Protein AF-A0A933NGA0-F1 (afdb_monomer)

Mean predicted aligned error: 19.51 Å

Sequence (184 aa):
MPAGPPVNYVGGPGQAPPPSGPPPPEPVGQTGPSLPPAFLPPAGLPTPPAGALPGQSAPRSPAQQASPGGAAPAPAAPAAGGGTVSFRVLDELMVGPEVVARERGRTLFSSTTLGGRPVACSTCHQAAAMIIIARDYPRYNPFLGTIATLEQAQNACLVRFMRGNPMPSASRNSVALSIYLLGQ

pLDDT: mean 75.16, std 20.13, range [35.88, 97.94]

Radius of gyration: 32.37 Å; Cα contacts (8 Å, |Δi|>4): 129; chains: 1; bounding box: 96×43×77 Å

Solvent-accessible surface area (backbone atoms only — not comparable to full-atom values): 12339 Å² total; per-residue (Å²): 138,82,86,77,82,87,82,82,83,80,82,75,91,81,80,76,79,77,81,81,72,82,80,80,81,77,85,77,77,86,76,71,82,81,77,76,80,82,83,77,76,80,89,78,77,81,79,76,80,90,82,79,82,94,80,79,85,78,84,86,79,94,83,87,84,84,87,88,91,78,90,71,81,76,83,74,76,86,70,96,64,86,80,78,73,51,69,68,57,55,48,42,69,74,64,33,65,66,54,55,31,27,52,50,10,52,52,52,39,63,30,41,76,66,24,74,37,94,48,26,55,54,73,83,41,58,66,74,60,47,28,61,57,49,67,62,49,67,36,76,34,84,92,73,73,41,76,32,48,63,65,54,50,51,30,52,45,29,38,72,76,28,54,19,69,61,66,58,84,84,30,74,67,46,45,13,38,49,44,41,33,58,71,120

Foldseek 3Di:
DDDDDDDDDDDDPDDDDDDDDDDDDDPDDPPDDDDDPDDDDDPDDDDDDPDDDPDDDDDDDDDDDDDDDDDDDDPDDDDPDDDPDPPVNVCCVVVDVLNVLLVLLVCQQQQLPQAPGSDHVVNPDDLVVLLVVLVPPQDDDPLVRGRDHPLRVVQSCRCPPRVGHRDPPPPSNSSSNSSNSHPD

Structure (mmCIF, N/CA/C/O backbone):
data_AF-A0A933NGA0-F1
#
_entry.id   AF-A0A933NGA0-F1
#
loop_
_atom_site.group_PDB
_atom_site.id
_atom_site.type_symbol
_atom_site.label_atom_id
_atom_site.label_alt_id
_atom_site.label_comp_id
_atom_site.label_asym_id
_atom_site.label_entity_id
_atom_site.label_seq_id
_atom_site.pdbx_PDB_ins_code
_atom_site.Cartn_x
_atom_site.Cartn_y
_atom_site.Cartn_z
_atom_site.occupancy
_atom_site.B_iso_or_equiv
_atom_site.auth_seq_id
_atom_site.auth_comp_id
_atom_site.auth_asym_id
_atom_site.auth_atom_id
_atom_site.pdbx_PDB_model_num
ATOM 1 N N . MET A 1 1 ? 51.905 -18.062 24.369 1.00 53.62 1 MET A N 1
ATOM 2 C CA . MET A 1 1 ? 51.672 -16.604 24.390 1.00 53.62 1 MET A CA 1
ATOM 3 C C . MET A 1 1 ? 53.013 -15.910 24.564 1.00 53.62 1 MET A C 1
ATOM 5 O O . MET A 1 1 ? 53.702 -16.279 25.507 1.00 53.62 1 MET A O 1
ATOM 9 N N . PRO A 1 2 ? 53.398 -14.944 23.718 1.00 55.59 2 PRO A N 1
ATOM 10 C CA . PRO A 1 2 ? 54.371 -13.939 24.118 1.00 55.59 2 PRO A CA 1
ATOM 11 C C . PRO A 1 2 ? 53.677 -12.586 24.312 1.00 55.59 2 PRO A C 1
ATOM 13 O O . PRO A 1 2 ? 53.056 -12.048 23.397 1.00 55.59 2 PRO A O 1
ATOM 16 N N . ALA A 1 3 ? 53.758 -12.079 25.541 1.00 56.06 3 ALA A N 1
ATOM 17 C CA . ALA A 1 3 ? 53.360 -10.729 25.907 1.00 56.06 3 ALA A CA 1
ATOM 18 C C . ALA A 1 3 ? 54.305 -9.724 25.231 1.00 56.06 3 ALA A C 1
ATOM 20 O O . ALA A 1 3 ? 55.525 -9.834 25.361 1.00 56.06 3 ALA A O 1
ATOM 21 N N . GLY A 1 4 ? 53.743 -8.775 24.481 1.00 65.50 4 GLY A N 1
ATOM 22 C CA . GLY A 1 4 ? 54.498 -7.654 23.923 1.00 65.50 4 GLY A CA 1
ATOM 23 C C . GLY A 1 4 ? 54.984 -6.697 25.022 1.00 65.50 4 GLY A C 1
ATOM 24 O O . GLY A 1 4 ? 54.394 -6.661 26.105 1.00 65.50 4 GLY A O 1
ATOM 25 N N . PRO A 1 5 ? 56.060 -5.931 24.772 1.00 67.75 5 PRO A N 1
ATOM 26 C CA . PRO A 1 5 ? 56.625 -5.022 25.764 1.00 67.75 5 PRO A CA 1
ATOM 27 C C . PRO A 1 5 ? 55.687 -3.835 26.050 1.00 67.75 5 PRO A C 1
ATOM 29 O O . PRO A 1 5 ? 54.946 -3.408 25.160 1.00 67.75 5 PRO A O 1
ATOM 32 N N . PRO A 1 6 ? 55.723 -3.266 27.270 1.00 66.56 6 PRO A N 1
ATOM 33 C CA . PRO A 1 6 ? 54.898 -2.117 27.613 1.00 66.56 6 PRO A CA 1
ATOM 34 C C . PRO A 1 6 ? 55.387 -0.857 26.888 1.00 66.56 6 PRO A C 1
ATOM 36 O O . PRO A 1 6 ? 56.549 -0.463 26.990 1.00 66.56 6 PRO A O 1
ATOM 39 N N . VAL A 1 7 ? 54.472 -0.201 26.179 1.00 66.69 7 VAL A N 1
ATOM 40 C CA . VAL A 1 7 ? 54.654 1.156 25.655 1.00 66.69 7 VAL A CA 1
ATOM 41 C C . VAL A 1 7 ? 54.509 2.158 26.801 1.00 66.69 7 VAL A C 1
ATOM 43 O O . VAL A 1 7 ? 53.418 2.363 27.326 1.00 66.69 7 VAL A O 1
ATOM 46 N N . ASN A 1 8 ? 55.619 2.786 27.190 1.00 56.81 8 ASN A N 1
ATOM 47 C CA . ASN A 1 8 ? 55.623 3.935 28.094 1.00 56.81 8 ASN A CA 1
ATOM 48 C C . ASN A 1 8 ? 55.286 5.204 27.304 1.00 56.81 8 ASN A C 1
ATOM 50 O O . ASN A 1 8 ? 56.070 5.647 26.465 1.00 56.81 8 ASN A O 1
ATOM 54 N N . TYR A 1 9 ? 54.122 5.791 27.580 1.00 54.38 9 TYR A N 1
ATOM 55 C CA . TYR A 1 9 ? 53.718 7.077 27.019 1.00 54.38 9 TYR A CA 1
ATOM 56 C C . TYR A 1 9 ? 54.304 8.204 27.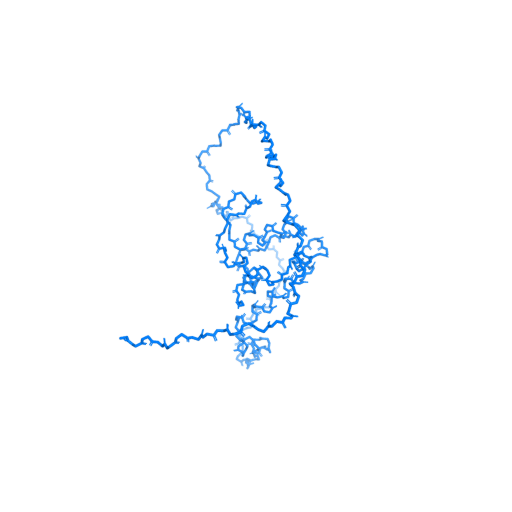878 1.00 54.38 9 TYR A C 1
ATOM 58 O O . TYR A 1 9 ? 53.876 8.429 29.009 1.00 54.38 9 TYR A O 1
ATOM 66 N N . VAL A 1 10 ? 55.310 8.901 27.353 1.00 61.00 10 VAL A N 1
ATOM 67 C CA . VAL A 1 10 ? 55.874 10.105 27.976 1.00 61.00 10 VAL A CA 1
ATOM 68 C C . VAL A 1 10 ? 54.956 11.278 27.629 1.00 61.00 10 VAL A C 1
ATOM 70 O O . VAL A 1 10 ? 54.936 11.750 26.494 1.00 61.00 10 VAL A O 1
ATOM 73 N N . GLY A 1 11 ? 54.152 11.720 28.597 1.00 53.69 11 GLY A N 1
ATOM 74 C CA . GLY A 1 11 ? 53.313 12.912 28.472 1.00 53.69 11 GLY A CA 1
ATOM 75 C C . GLY A 1 11 ? 54.165 14.181 28.420 1.00 53.69 11 GLY A C 1
ATOM 76 O O . GLY A 1 11 ? 54.889 14.485 29.365 1.00 53.69 11 GLY A O 1
ATOM 77 N N . GLY A 1 12 ? 54.085 14.918 27.311 1.00 54.69 12 GLY A N 1
ATOM 78 C CA . GLY A 1 12 ? 54.683 16.247 27.185 1.00 54.69 12 GLY A CA 1
ATOM 79 C C . GLY A 1 12 ? 53.886 17.307 27.965 1.00 54.69 12 GLY A C 1
ATOM 80 O O . GLY A 1 12 ? 52.658 17.215 28.034 1.00 54.69 12 GLY A O 1
ATOM 81 N N . PRO A 1 13 ? 54.543 18.325 28.547 1.00 58.75 13 PRO A N 1
ATOM 82 C CA . PRO A 1 13 ? 53.857 19.398 29.255 1.00 58.75 13 PRO A CA 1
ATOM 83 C C . PRO A 1 13 ? 53.255 20.391 28.251 1.00 58.75 13 PRO A C 1
ATOM 85 O O . PRO A 1 13 ? 53.971 20.918 27.403 1.00 58.75 13 PRO A O 1
ATOM 88 N N . GLY A 1 14 ? 51.951 20.673 28.351 1.00 61.06 14 GLY A N 1
ATOM 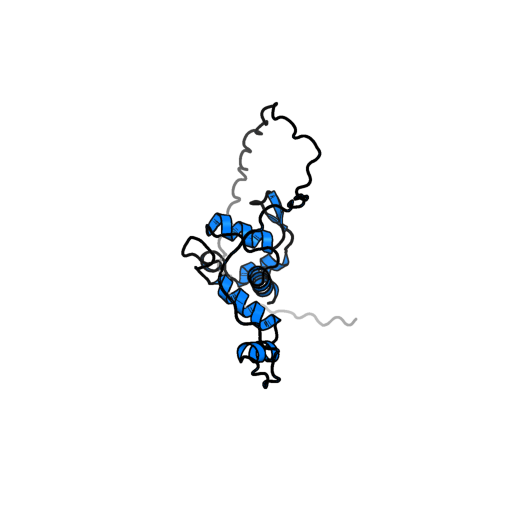89 C CA . GLY A 1 14 ? 51.372 21.860 27.702 1.00 61.06 14 GLY A CA 1
ATOM 90 C C . GLY A 1 14 ? 50.007 21.734 27.026 1.00 61.06 14 GLY A C 1
ATOM 91 O O . GLY A 1 14 ? 49.571 22.710 26.424 1.00 61.06 14 GLY A O 1
ATOM 92 N N . GLN A 1 15 ? 49.299 20.604 27.107 1.00 59.88 15 GLN A N 1
ATOM 93 C CA . GLN A 1 15 ? 47.906 20.570 26.642 1.00 59.88 15 GLN A CA 1
ATOM 94 C C . GLN A 1 15 ? 46.967 21.052 27.748 1.00 59.88 15 GLN A C 1
ATOM 96 O O . GLN A 1 15 ? 46.825 20.411 28.788 1.00 59.88 15 GLN A O 1
ATOM 101 N N . ALA A 1 16 ? 46.347 22.2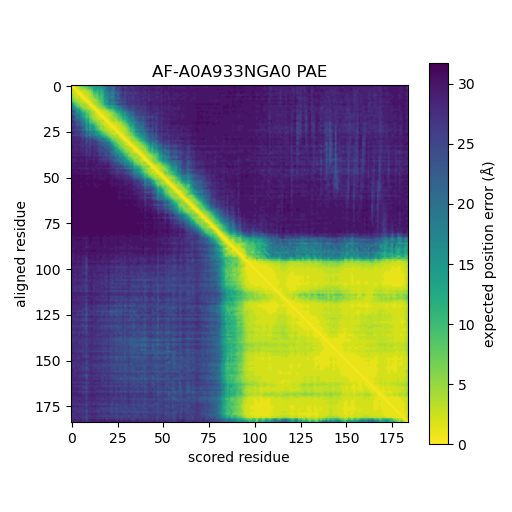10 27.515 1.00 70.62 16 ALA A N 1
ATOM 102 C CA . ALA A 1 16 ? 45.234 22.693 28.316 1.00 70.62 16 ALA A CA 1
ATOM 103 C C . ALA A 1 16 ? 44.089 21.661 28.283 1.00 70.62 16 ALA A C 1
ATOM 105 O O . ALA A 1 16 ? 43.841 21.068 27.227 1.00 70.62 16 ALA A O 1
ATOM 106 N N . PRO A 1 17 ? 43.397 21.426 29.411 1.00 71.94 17 PRO A N 1
ATOM 107 C CA . PRO A 1 17 ? 42.279 20.497 29.440 1.00 71.94 17 PRO A CA 1
ATOM 108 C C . PRO A 1 17 ? 41.172 20.968 28.482 1.00 71.94 17 PRO A C 1
ATOM 110 O O . PRO A 1 17 ? 40.943 22.177 28.360 1.00 71.94 17 PRO A O 1
ATOM 113 N N . PRO A 1 18 ? 40.478 20.042 27.796 1.00 72.19 18 PRO A N 1
ATOM 114 C CA . PRO A 1 18 ? 39.337 20.402 26.968 1.00 72.19 18 PRO A CA 1
ATOM 115 C C . PRO A 1 18 ? 38.245 21.061 27.829 1.00 72.19 18 PRO A C 1
ATOM 117 O O . PRO A 1 18 ? 38.111 20.722 29.010 1.00 72.19 18 PRO A O 1
ATOM 120 N N . PRO A 1 19 ? 37.455 21.993 27.266 1.00 74.12 19 PRO A N 1
ATOM 121 C CA . PRO A 1 19 ? 36.366 22.625 27.996 1.00 74.12 19 PRO A CA 1
ATOM 122 C C . PRO A 1 19 ? 35.357 21.571 28.457 1.00 74.12 19 PRO A C 1
ATOM 124 O O . PRO A 1 19 ? 34.961 20.692 27.688 1.00 74.12 19 PRO A O 1
ATOM 127 N N . SER A 1 20 ? 34.945 21.674 29.720 1.00 76.19 20 SER A N 1
ATOM 128 C CA . SER A 1 20 ? 33.890 20.854 30.308 1.00 76.19 20 SER A CA 1
ATOM 129 C C . SER A 1 20 ? 32.638 20.927 29.435 1.00 76.19 20 SER A C 1
ATOM 131 O O . SER A 1 20 ? 32.134 22.016 29.156 1.00 76.19 20 SER A O 1
ATOM 133 N N . GLY A 1 21 ? 32.157 19.768 28.983 1.00 75.44 21 GLY A N 1
ATOM 134 C CA . GLY A 1 21 ? 30.904 19.668 28.239 1.00 75.44 21 GLY A CA 1
ATOM 135 C C . GLY A 1 21 ? 29.708 20.200 29.045 1.00 75.44 21 GLY A C 1
ATOM 136 O O . GLY A 1 21 ? 29.813 20.384 30.262 1.00 75.44 21 GLY A O 1
ATOM 137 N N . PRO A 1 22 ? 28.568 20.462 28.381 1.00 77.50 22 PRO A N 1
ATOM 138 C CA . PRO A 1 22 ? 27.364 20.935 29.054 1.00 77.50 22 PRO A CA 1
ATOM 139 C C . PRO A 1 22 ? 26.916 19.946 30.145 1.00 77.50 22 PRO A C 1
ATOM 141 O O . PRO A 1 22 ? 27.108 18.735 29.986 1.00 77.50 22 PRO A O 1
ATOM 144 N N . PRO A 1 23 ? 26.322 20.436 31.250 1.00 79.19 23 PRO A N 1
ATOM 145 C CA . PRO A 1 23 ? 25.815 19.572 32.307 1.00 79.19 23 PRO A CA 1
ATOM 146 C C . PRO A 1 23 ? 24.742 18.616 31.758 1.00 79.19 23 PRO A C 1
ATOM 148 O O . PRO A 1 23 ? 24.033 18.965 30.808 1.00 79.19 23 PRO A O 1
ATOM 151 N N . PRO A 1 24 ? 24.608 17.409 32.335 1.00 76.31 24 PRO A N 1
ATOM 152 C CA . PRO A 1 24 ? 23.558 16.480 31.944 1.00 76.31 24 PRO A CA 1
ATOM 153 C C . PRO A 1 24 ? 22.171 17.104 32.178 1.00 76.31 24 PRO A C 1
ATOM 155 O O . PRO A 1 24 ? 22.003 17.875 33.127 1.00 76.31 24 PRO A O 1
ATOM 158 N N . PRO A 1 25 ? 21.172 16.778 31.339 1.00 74.25 25 PRO A N 1
ATOM 159 C CA . PRO A 1 25 ? 19.806 17.236 31.554 1.00 74.25 25 PRO A CA 1
ATOM 160 C C . PRO A 1 25 ? 19.266 16.704 32.888 1.00 74.25 25 PRO A C 1
ATOM 162 O O . PRO A 1 25 ? 19.480 15.540 33.237 1.00 74.25 25 PRO A O 1
ATOM 165 N N . GLU A 1 26 ? 18.567 17.568 33.626 1.00 70.81 26 GLU A N 1
ATOM 166 C CA . GLU A 1 26 ? 17.892 17.214 34.875 1.00 70.81 26 GLU A CA 1
ATOM 167 C C . GLU A 1 26 ? 16.901 16.052 34.663 1.00 70.81 26 GLU A C 1
ATOM 169 O O . GLU A 1 26 ? 16.280 15.950 33.597 1.00 70.81 26 GLU A O 1
ATOM 174 N N . PRO A 1 27 ? 16.717 15.164 35.659 1.00 67.75 27 PRO A N 1
ATOM 175 C CA . PRO A 1 27 ? 15.727 14.103 35.571 1.00 67.75 27 PRO A CA 1
ATOM 176 C C . PRO A 1 27 ? 14.326 14.716 35.489 1.00 67.75 27 PRO A C 1
ATOM 178 O O . PRO A 1 27 ? 13.803 15.261 36.460 1.00 67.75 27 PRO A O 1
ATOM 181 N N . VAL A 1 28 ? 13.711 14.605 34.311 1.00 67.69 28 VAL A N 1
ATOM 182 C CA . VAL A 1 28 ? 12.302 14.934 34.092 1.00 67.69 28 VAL A CA 1
ATOM 183 C C . VAL A 1 28 ? 11.470 14.094 35.058 1.00 67.69 28 VAL A C 1
ATOM 185 O O . VAL A 1 28 ? 11.470 12.863 34.991 1.00 67.69 28 VAL A O 1
ATOM 188 N N . GLY A 1 29 ? 10.793 14.771 35.986 1.00 58.47 29 GLY A N 1
ATOM 189 C CA . GLY A 1 29 ? 9.901 14.151 36.954 1.00 58.47 29 GLY A CA 1
ATOM 190 C C . GLY A 1 29 ? 8.892 13.245 36.255 1.00 58.47 29 GLY A C 1
ATOM 191 O O . GLY A 1 29 ? 8.158 13.675 35.368 1.00 58.47 29 GLY A O 1
ATOM 192 N N . GLN A 1 30 ? 8.866 11.976 36.661 1.00 54.81 30 GLN A N 1
ATOM 193 C CA . GLN A 1 30 ? 7.869 11.004 36.233 1.00 54.81 30 GLN A CA 1
ATOM 194 C C . GLN A 1 30 ? 6.516 11.347 36.867 1.00 54.81 30 GLN A C 1
ATOM 196 O O . GLN A 1 30 ? 6.105 10.753 37.860 1.00 54.81 30 GLN A O 1
ATOM 201 N N . THR A 1 31 ? 5.797 12.305 36.293 1.00 59.78 31 THR A N 1
ATOM 202 C CA . THR A 1 31 ? 4.346 12.396 36.449 1.00 59.78 31 THR A CA 1
ATOM 203 C C . THR A 1 31 ? 3.723 11.545 35.348 1.00 59.78 31 THR A C 1
ATOM 205 O O . THR A 1 31 ? 3.473 11.991 34.231 1.00 59.78 31 THR A O 1
ATOM 208 N N . GLY A 1 32 ? 3.543 10.255 35.644 1.00 54.28 32 GLY A N 1
ATOM 209 C CA . GLY A 1 32 ? 2.820 9.349 34.757 1.00 54.28 32 GLY A CA 1
ATOM 210 C C . GLY A 1 32 ? 1.404 9.877 34.474 1.00 54.28 32 GLY A C 1
ATOM 211 O O . GLY A 1 32 ? 0.798 10.504 35.349 1.00 54.28 32 GLY A O 1
ATOM 212 N N . PRO A 1 33 ? 0.852 9.651 33.270 1.00 60.81 33 PRO A N 1
ATOM 213 C CA . PRO A 1 33 ? -0.516 10.043 32.974 1.00 60.81 33 PRO A CA 1
ATOM 214 C C . PRO A 1 33 ? -1.478 9.283 33.895 1.00 60.81 33 PRO A C 1
ATOM 216 O O . PRO A 1 33 ? -1.463 8.052 33.945 1.00 60.81 33 PRO A O 1
ATOM 219 N N . SER A 1 34 ? -2.326 10.025 34.614 1.00 63.66 34 SER A N 1
ATOM 220 C CA . SER A 1 34 ? -3.507 9.461 35.270 1.00 63.66 34 SER A CA 1
ATOM 221 C C . SER A 1 34 ? -4.329 8.712 34.228 1.00 63.66 34 SER A C 1
ATOM 223 O O . SER A 1 34 ? -4.814 9.307 33.263 1.00 63.66 34 SER A O 1
ATOM 225 N N . LEU A 1 35 ? -4.464 7.401 34.414 1.00 63.97 35 LEU A N 1
ATOM 226 C CA . LEU A 1 35 ? -5.383 6.587 33.633 1.00 63.97 35 LEU A CA 1
ATOM 227 C C . LEU A 1 35 ? -6.808 7.122 33.852 1.00 63.97 35 LEU A C 1
ATOM 229 O O . LEU A 1 35 ? -7.195 7.346 35.003 1.00 63.97 35 LEU A O 1
ATOM 233 N N . PRO A 1 36 ? -7.604 7.333 32.791 1.00 66.62 36 PRO A N 1
ATOM 234 C CA . PRO A 1 36 ? -9.019 7.621 32.962 1.00 66.62 36 PRO A CA 1
ATOM 235 C C . PRO A 1 36 ? -9.723 6.417 33.615 1.00 66.62 36 PRO A C 1
ATOM 237 O O . PRO A 1 36 ? -9.284 5.276 33.435 1.00 66.62 36 PRO A O 1
ATOM 240 N N . PRO A 1 37 ? -10.819 6.642 34.362 1.00 66.00 37 PRO A N 1
ATOM 241 C CA . PRO A 1 37 ? -11.598 5.561 34.949 1.00 66.00 37 PRO A CA 1
ATOM 242 C C . PRO A 1 37 ? -12.073 4.592 33.862 1.00 66.00 37 PRO A C 1
ATOM 244 O O . PRO A 1 37 ? -12.504 5.003 32.783 1.00 66.00 37 PRO A O 1
ATOM 247 N N . ALA A 1 38 ? -11.977 3.296 34.163 1.00 60.75 38 ALA A N 1
ATOM 248 C CA . ALA A 1 38 ? -12.441 2.221 33.303 1.00 60.75 38 ALA A CA 1
ATOM 249 C C . ALA A 1 38 ? -13.902 2.461 32.894 1.00 60.75 38 ALA A C 1
ATOM 251 O O . ALA A 1 38 ? -14.798 2.533 33.736 1.00 60.75 38 ALA A O 1
ATOM 252 N N . PHE A 1 39 ? -14.132 2.589 31.589 1.00 64.19 39 PHE A N 1
ATOM 253 C CA . PHE A 1 39 ? -15.467 2.663 31.018 1.00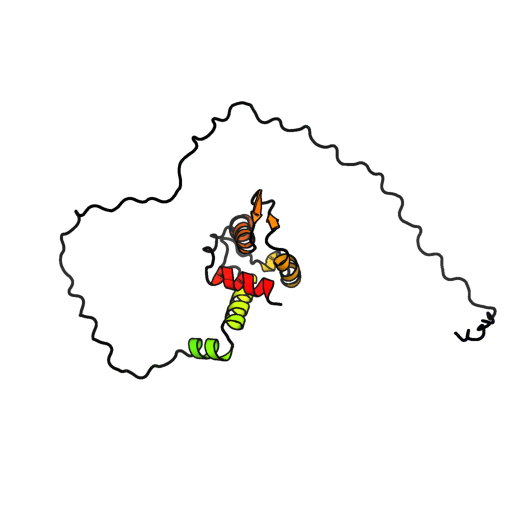 64.19 39 PHE A CA 1
ATOM 254 C C . PHE A 1 39 ? -16.101 1.273 31.138 1.00 64.19 39 PHE A C 1
ATOM 256 O O . PHE A 1 39 ? -15.819 0.374 30.347 1.00 64.19 39 PHE A O 1
ATOM 263 N N . LEU A 1 40 ? -16.909 1.072 32.179 1.00 62.06 40 LEU A N 1
ATOM 264 C CA . LEU A 1 40 ? -17.764 -0.103 32.304 1.00 62.06 40 LEU A CA 1
ATOM 265 C C . LEU A 1 40 ? -18.796 -0.058 31.164 1.00 62.06 40 LEU A C 1
ATOM 267 O O . LEU A 1 40 ? -19.520 0.935 31.054 1.00 62.06 40 LEU A O 1
ATOM 271 N N . PRO A 1 41 ? -18.880 -1.081 30.295 1.00 60.53 41 PRO A N 1
ATOM 272 C CA . PRO A 1 41 ? -19.929 -1.123 29.288 1.00 60.53 41 PRO A CA 1
ATOM 273 C C . PRO A 1 41 ? -21.298 -1.272 29.977 1.00 60.53 41 PRO A C 1
ATOM 275 O O . PRO A 1 41 ? -21.404 -1.999 30.970 1.00 60.53 41 PRO A O 1
ATOM 278 N N . PRO A 1 42 ? -22.360 -0.621 29.471 1.00 55.59 42 PRO A N 1
ATOM 279 C CA . PRO A 1 42 ? -23.706 -0.855 29.971 1.00 55.59 42 PRO A CA 1
ATOM 280 C C . PRO A 1 42 ? -24.086 -2.323 29.746 1.00 55.59 42 PRO A C 1
ATOM 282 O O . PRO A 1 42 ? -23.995 -2.847 28.634 1.00 55.59 42 PRO A O 1
ATOM 285 N N . ALA A 1 43 ? -24.516 -2.989 30.815 1.00 55.50 43 ALA A N 1
ATOM 286 C CA . ALA A 1 43 ? -25.149 -4.295 30.734 1.00 55.50 43 ALA A CA 1
ATOM 287 C C . ALA A 1 43 ? -26.426 -4.173 29.887 1.00 55.50 43 ALA A C 1
ATOM 289 O O . ALA A 1 43 ? -27.310 -3.389 30.228 1.00 55.50 43 ALA A O 1
ATOM 290 N N . GLY A 1 44 ? -26.528 -4.935 28.792 1.00 60.12 44 GLY A N 1
ATOM 291 C CA . GLY A 1 44 ? -27.801 -5.080 28.076 1.00 60.12 44 GLY A CA 1
ATOM 292 C C . GLY A 1 44 ? -27.780 -5.085 26.549 1.00 60.12 44 GLY A C 1
ATOM 293 O O . GLY A 1 44 ? -28.839 -4.881 25.961 1.00 60.12 44 GLY A O 1
ATOM 294 N N . LEU A 1 45 ? -26.651 -5.326 25.874 1.00 58.25 45 LEU A N 1
ATOM 295 C CA . LEU A 1 45 ? -26.711 -5.596 24.432 1.00 58.25 45 LEU A CA 1
ATOM 296 C C . LEU A 1 45 ? -27.087 -7.068 24.175 1.00 58.25 45 LEU A C 1
ATOM 298 O O . LEU A 1 45 ? -26.445 -7.957 24.740 1.00 58.25 45 LEU A O 1
ATOM 302 N N . PRO A 1 46 ? -28.108 -7.343 23.340 1.00 59.84 46 PRO A N 1
ATOM 303 C CA . PRO A 1 46 ? -28.489 -8.702 22.984 1.00 59.84 46 PRO A CA 1
ATOM 304 C C . PRO A 1 46 ? -27.361 -9.381 22.202 1.00 59.84 46 PRO A C 1
ATOM 306 O O . PRO A 1 46 ? -26.818 -8.829 21.243 1.00 59.84 46 PRO A O 1
ATOM 309 N N . THR A 1 47 ? -27.017 -10.597 22.614 1.00 58.56 47 THR A N 1
ATOM 310 C CA . THR A 1 47 ? -26.142 -11.501 21.870 1.00 58.56 47 THR A CA 1
ATOM 311 C C . THR A 1 47 ? -26.757 -11.802 20.499 1.00 58.56 47 THR A C 1
ATOM 313 O O . THR A 1 47 ? -27.923 -12.198 20.434 1.00 58.56 47 THR A O 1
ATOM 316 N N . PRO A 1 48 ? -26.016 -11.645 19.386 1.00 56.88 48 PRO A N 1
ATOM 317 C CA . PRO A 1 48 ? -26.498 -12.121 18.099 1.00 56.88 48 PRO A CA 1
ATOM 318 C C . PRO A 1 48 ? -26.591 -13.657 18.124 1.00 56.88 48 PRO A C 1
ATOM 320 O O . PRO A 1 48 ? -25.735 -14.310 18.732 1.00 56.88 48 PRO A O 1
ATOM 323 N N . PRO A 1 49 ? -27.602 -14.259 17.474 1.00 57.81 49 PRO A N 1
ATOM 324 C CA . PRO A 1 49 ? -27.685 -15.706 17.367 1.00 57.81 49 PRO A CA 1
ATOM 325 C C . PRO A 1 49 ? -26.475 -16.241 16.596 1.00 57.81 49 PRO A C 1
ATOM 327 O O . PRO A 1 49 ? -26.115 -15.747 15.524 1.00 57.81 49 PRO A O 1
ATOM 330 N N . ALA A 1 50 ? -25.846 -17.270 17.157 1.00 51.97 50 ALA A N 1
ATOM 331 C CA . ALA A 1 50 ? -24.818 -18.038 16.481 1.00 51.97 50 ALA A CA 1
ATOM 332 C C . ALA A 1 50 ? -25.433 -18.736 15.258 1.00 51.97 50 ALA A C 1
ATOM 334 O O . ALA A 1 50 ? -26.307 -19.587 15.404 1.00 51.97 50 ALA A O 1
ATOM 335 N N . GLY A 1 51 ? -24.964 -18.382 14.059 1.00 54.53 51 GLY A N 1
ATOM 336 C CA . GLY A 1 51 ? -25.257 -19.128 12.834 1.00 54.53 51 GLY A CA 1
ATOM 337 C C . GLY A 1 51 ? -25.814 -18.286 11.692 1.00 54.53 51 GLY A C 1
ATOM 338 O O . GLY A 1 51 ? -27.000 -18.350 11.396 1.00 54.53 51 GLY A O 1
ATOM 339 N N . ALA A 1 52 ? -24.947 -17.557 10.988 1.00 41.50 52 ALA A N 1
ATOM 340 C CA . ALA A 1 52 ? -25.206 -17.151 9.607 1.00 41.50 52 ALA A CA 1
ATOM 341 C C . ALA A 1 52 ? -23.875 -16.923 8.878 1.00 41.50 52 ALA A C 1
ATOM 343 O O . ALA A 1 52 ? -23.218 -15.897 9.036 1.00 41.50 52 ALA A O 1
ATOM 344 N N . LEU A 1 53 ? -23.463 -17.915 8.090 1.00 48.31 53 LEU A N 1
ATOM 345 C CA . LEU A 1 53 ? -22.382 -17.785 7.116 1.00 48.31 53 LEU A CA 1
ATOM 346 C C . LEU A 1 53 ? -22.871 -16.901 5.950 1.00 48.31 53 LEU A C 1
ATOM 348 O O . LEU A 1 53 ? -23.921 -17.208 5.378 1.00 48.31 53 LEU A O 1
ATOM 352 N N . PRO A 1 54 ? -22.148 -15.847 5.532 1.00 42.03 54 PRO A N 1
ATOM 353 C CA . PRO A 1 54 ? -22.467 -15.133 4.305 1.00 42.03 54 PRO A CA 1
ATOM 354 C C . PRO A 1 54 ? -21.911 -15.929 3.124 1.00 42.03 54 PRO A C 1
ATOM 356 O O . PRO A 1 54 ? -20.733 -15.828 2.790 1.00 42.03 54 PRO A O 1
ATOM 359 N N . GLY A 1 55 ? -22.744 -16.755 2.498 1.00 54.53 55 GLY A N 1
ATOM 360 C CA . GLY A 1 55 ? -22.270 -17.497 1.337 1.00 54.53 55 GLY A CA 1
ATOM 361 C C . GLY A 1 55 ? -23.226 -18.501 0.735 1.00 54.53 55 GLY A C 1
ATOM 362 O O . GLY A 1 55 ? -22.758 -19.577 0.418 1.00 54.53 55 GLY A O 1
ATOM 363 N N . GLN A 1 56 ? -24.516 -18.195 0.562 1.00 46.22 56 GLN A N 1
ATOM 364 C CA . GLN A 1 56 ? -25.395 -18.998 -0.304 1.00 46.22 56 GLN A CA 1
ATOM 365 C C . GLN A 1 56 ? -26.453 -18.107 -0.970 1.00 46.22 56 GLN A C 1
ATOM 367 O O . GLN A 1 56 ? -27.533 -17.883 -0.429 1.00 46.22 56 GLN A O 1
ATOM 372 N N . SER A 1 57 ? -26.139 -17.572 -2.153 1.00 49.94 57 SER A N 1
ATOM 373 C CA . SER A 1 57 ? -27.162 -17.044 -3.059 1.00 49.94 57 SER A CA 1
ATOM 374 C C . SER A 1 57 ? -27.782 -18.207 -3.832 1.00 49.94 57 SER A C 1
ATOM 376 O O . SER A 1 57 ? -27.092 -18.935 -4.541 1.00 49.94 57 SER A O 1
ATOM 378 N N . ALA A 1 58 ? -29.089 -18.369 -3.642 1.00 46.00 58 ALA A N 1
ATOM 379 C CA . ALA A 1 58 ? -29.959 -19.352 -4.274 1.00 46.00 58 ALA A CA 1
ATOM 380 C C . ALA A 1 58 ? -30.016 -19.228 -5.819 1.00 46.00 58 ALA A C 1
ATOM 382 O O . ALA A 1 58 ? -29.718 -18.161 -6.369 1.00 46.00 58 ALA A O 1
ATOM 383 N N . PRO A 1 59 ? -30.433 -20.298 -6.528 1.00 49.62 59 PRO A N 1
ATOM 384 C CA . PRO A 1 59 ? -30.553 -20.317 -7.985 1.00 49.62 59 PRO A CA 1
ATOM 385 C C . PRO A 1 59 ? -31.712 -19.441 -8.489 1.00 49.62 59 PRO A C 1
ATOM 387 O O . PRO A 1 59 ? -32.786 -19.390 -7.891 1.00 49.62 59 PRO A O 1
ATOM 390 N N . ARG A 1 60 ? -31.505 -18.763 -9.626 1.00 45.47 60 ARG A N 1
ATOM 391 C CA . ARG A 1 60 ? -32.560 -18.025 -10.339 1.00 45.47 60 ARG A CA 1
ATOM 392 C C . ARG A 1 60 ? -33.444 -19.005 -11.119 1.00 45.47 60 ARG A C 1
ATOM 394 O O . ARG A 1 60 ? -32.928 -19.788 -11.912 1.00 45.47 60 ARG A O 1
ATOM 401 N N . SER A 1 61 ? -34.758 -18.925 -10.908 1.00 36.78 61 SER A N 1
ATOM 402 C CA . SER A 1 61 ? -35.774 -19.665 -11.673 1.00 36.78 61 SER A CA 1
ATOM 403 C C . SER A 1 61 ? -36.024 -19.072 -13.075 1.00 36.78 61 SER A C 1
ATOM 405 O O . SER A 1 61 ? -35.775 -17.881 -13.287 1.00 36.78 61 SER A O 1
ATOM 407 N N . PRO A 1 62 ? -36.536 -19.879 -14.030 1.00 46.25 62 PRO A N 1
ATOM 408 C CA . PRO A 1 62 ? -36.567 -19.574 -15.456 1.00 46.25 62 PRO A CA 1
ATOM 409 C C . PRO A 1 62 ? -37.913 -18.965 -15.868 1.00 46.25 62 PRO A C 1
ATOM 411 O O . PRO A 1 62 ? -38.865 -19.682 -16.153 1.00 46.25 62 PRO A O 1
ATOM 414 N N . ALA A 1 63 ? -38.018 -17.639 -15.907 1.00 43.78 63 ALA A N 1
ATOM 415 C CA . ALA A 1 63 ? -39.198 -16.976 -16.468 1.00 43.78 63 ALA A CA 1
ATOM 416 C C . ALA A 1 63 ? -38.873 -15.541 -16.894 1.00 43.78 63 ALA A C 1
ATOM 418 O O . ALA A 1 63 ? -39.380 -14.584 -16.323 1.00 43.78 63 ALA A O 1
ATOM 419 N N . GLN A 1 64 ? -37.991 -15.389 -17.880 1.00 48.25 64 GLN A N 1
ATOM 420 C CA . GLN A 1 64 ? -37.857 -14.148 -18.651 1.00 48.25 64 GLN A CA 1
ATOM 421 C C . GLN A 1 64 ? -37.203 -14.476 -19.999 1.00 48.25 64 GLN A C 1
ATOM 423 O O . GLN A 1 64 ? -36.029 -14.223 -20.249 1.00 48.25 64 GLN A O 1
ATOM 428 N N . GLN A 1 65 ? -37.994 -15.124 -20.854 1.00 46.19 65 GLN A N 1
ATOM 429 C CA . GLN A 1 65 ? -37.751 -15.271 -22.286 1.00 46.19 65 GLN A CA 1
ATOM 430 C C . GLN A 1 65 ? -38.926 -14.627 -23.027 1.00 46.19 65 GLN A C 1
ATOM 432 O O . GLN A 1 65 ? -40.041 -15.128 -22.922 1.00 46.19 65 GLN A O 1
ATOM 437 N N . ALA A 1 66 ? -38.669 -13.532 -23.749 1.00 35.88 66 ALA A N 1
ATOM 438 C CA . ALA A 1 66 ? -39.282 -13.202 -25.043 1.00 35.88 66 ALA A CA 1
ATOM 439 C C . ALA A 1 66 ? -38.629 -11.932 -25.637 1.00 35.88 66 ALA A C 1
ATOM 441 O O . ALA A 1 66 ? -38.573 -10.890 -24.990 1.00 35.88 66 ALA A O 1
ATOM 442 N N . SER A 1 67 ? -38.102 -12.082 -26.857 1.00 47.44 67 SER A N 1
ATOM 443 C CA . SER A 1 67 ? -37.358 -11.128 -27.712 1.00 47.44 67 SER A CA 1
ATOM 444 C C . SER A 1 67 ? -38.303 -10.131 -28.451 1.00 47.44 67 SER A C 1
ATOM 446 O O . SER A 1 67 ? -39.507 -10.242 -28.216 1.00 47.44 67 SER A O 1
ATOM 448 N N . PRO A 1 68 ? -37.863 -9.177 -29.329 1.00 49.88 68 PRO A N 1
ATOM 449 C CA . PRO A 1 68 ? -37.108 -9.448 -30.579 1.00 49.88 68 PRO A CA 1
ATOM 450 C C . PRO A 1 68 ? -36.064 -8.384 -31.029 1.00 49.88 68 PRO A C 1
ATOM 452 O O . PRO A 1 68 ? -36.092 -7.230 -30.621 1.00 49.88 68 PRO A O 1
ATOM 455 N N . GLY A 1 69 ? -35.208 -8.765 -31.990 1.00 40.50 69 GLY A N 1
ATOM 456 C CA . GLY A 1 69 ? -34.911 -7.880 -33.129 1.00 40.50 69 GLY A CA 1
ATOM 457 C C . GLY A 1 69 ? -33.569 -7.147 -33.153 1.00 40.50 69 GLY A C 1
ATOM 458 O O . GLY A 1 69 ? -33.523 -5.931 -33.024 1.00 40.50 69 GLY A O 1
ATOM 459 N N . GLY A 1 70 ? -32.488 -7.868 -33.445 1.00 36.06 70 GLY A N 1
ATOM 460 C CA . GLY A 1 70 ? -31.223 -7.275 -33.881 1.00 36.06 70 GLY A CA 1
ATOM 461 C C . GLY A 1 70 ? -30.235 -8.369 -34.253 1.00 36.06 70 GLY A C 1
ATOM 462 O O . GLY A 1 70 ? -29.585 -8.933 -33.379 1.00 36.06 70 GLY A O 1
ATOM 463 N N . ALA A 1 71 ? -30.170 -8.722 -35.536 1.00 43.06 71 ALA A N 1
ATOM 464 C CA . ALA A 1 71 ? -29.216 -9.695 -36.050 1.00 43.06 71 ALA A CA 1
ATOM 465 C C . ALA A 1 71 ? -27.781 -9.203 -35.792 1.00 43.06 71 ALA A C 1
ATOM 467 O O . ALA A 1 71 ? -27.301 -8.289 -36.460 1.00 43.06 71 ALA A O 1
ATOM 468 N N . ALA A 1 72 ? -27.104 -9.798 -34.811 1.00 43.38 72 ALA A N 1
ATOM 469 C CA . ALA A 1 72 ? -25.661 -9.677 -34.673 1.00 43.38 72 ALA A CA 1
ATOM 470 C C . ALA A 1 72 ? -24.999 -10.545 -35.760 1.00 43.38 72 ALA A C 1
ATOM 472 O O . ALA A 1 72 ? -25.394 -11.704 -35.919 1.00 43.38 72 ALA A O 1
ATOM 473 N N . PRO A 1 73 ? -24.012 -10.034 -36.517 1.00 44.03 73 PRO A N 1
ATOM 474 C CA . PRO A 1 73 ? -23.234 -10.883 -37.405 1.00 44.03 73 PRO A CA 1
ATOM 475 C C . PRO A 1 73 ? -22.470 -11.921 -36.573 1.00 44.03 73 PRO A C 1
ATOM 477 O O . PRO A 1 73 ? -21.929 -11.613 -35.509 1.00 44.03 73 PRO A O 1
ATOM 480 N N . ALA A 1 74 ? -22.453 -13.162 -37.060 1.00 46.72 74 ALA A N 1
ATOM 481 C CA . ALA A 1 74 ? -21.697 -14.257 -36.466 1.00 46.72 74 ALA A CA 1
ATOM 482 C C . ALA A 1 74 ? -20.218 -13.865 -36.275 1.00 46.72 74 ALA A C 1
ATOM 484 O O . ALA A 1 74 ? -19.655 -13.203 -37.155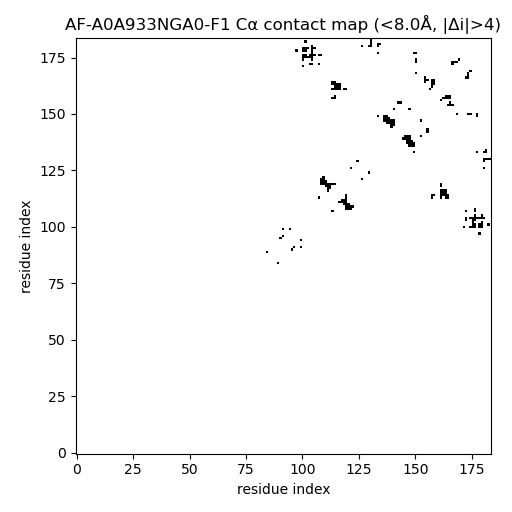 1.00 46.72 74 ALA A O 1
ATOM 485 N N . PRO A 1 75 ? -19.547 -14.283 -35.184 1.00 46.16 75 PRO A N 1
ATOM 486 C CA . PRO A 1 75 ? -18.102 -14.167 -35.120 1.00 46.16 75 PRO A CA 1
ATOM 487 C C . PRO A 1 75 ? -17.508 -15.072 -36.202 1.00 46.16 75 PRO A C 1
ATOM 489 O O . PRO A 1 75 ? -17.652 -16.295 -36.167 1.00 46.16 75 PRO A O 1
ATOM 492 N N . ALA A 1 76 ? -16.863 -14.448 -37.185 1.00 47.41 76 ALA A N 1
ATOM 493 C CA . ALA A 1 76 ? -15.999 -15.143 -38.117 1.00 47.41 76 ALA A CA 1
ATOM 494 C C . ALA A 1 76 ? -14.950 -15.933 -37.321 1.00 47.41 76 ALA A C 1
ATOM 496 O O . ALA A 1 76 ? -14.356 -15.416 -36.371 1.00 47.41 76 ALA A O 1
ATOM 497 N N . ALA A 1 77 ? -14.743 -17.191 -37.710 1.00 48.19 77 ALA A N 1
ATOM 498 C CA . ALA A 1 77 ? -13.634 -18.004 -37.233 1.00 48.19 77 ALA A CA 1
ATOM 499 C C . ALA A 1 77 ? -12.316 -17.208 -37.326 1.00 48.19 77 ALA A C 1
ATOM 501 O O . ALA A 1 77 ? -12.148 -16.441 -38.280 1.00 48.19 77 ALA A O 1
ATOM 502 N N . PRO A 1 78 ? -11.372 -17.367 -36.380 1.00 47.12 78 PRO A N 1
ATOM 503 C CA . PRO A 1 78 ? -10.101 -16.677 -36.480 1.00 47.12 78 PRO A CA 1
ATOM 504 C C . PRO A 1 78 ? -9.356 -17.205 -37.705 1.00 47.12 78 PRO A C 1
ATOM 506 O O . PRO A 1 78 ? -8.888 -18.344 -37.738 1.00 47.12 78 PRO A O 1
ATOM 509 N N . ALA A 1 79 ? -9.259 -16.358 -38.726 1.00 42.88 79 ALA A N 1
ATOM 510 C CA . ALA A 1 79 ? -8.264 -16.508 -39.765 1.00 42.88 79 ALA A CA 1
ATOM 511 C C . ALA A 1 79 ? -6.882 -16.461 -39.103 1.00 42.88 79 ALA A C 1
ATOM 513 O O . ALA A 1 79 ? -6.619 -15.606 -38.254 1.00 42.88 79 ALA A O 1
ATOM 514 N N . ALA A 1 80 ? -6.009 -17.387 -39.493 1.00 50.78 80 ALA A N 1
ATOM 515 C CA . ALA A 1 80 ? -4.594 -17.366 -39.164 1.00 50.78 80 ALA A CA 1
ATOM 516 C C . ALA A 1 80 ? -3.976 -16.050 -39.675 1.00 50.78 80 ALA A C 1
ATOM 518 O O . ALA A 1 80 ? -3.622 -15.925 -40.844 1.00 50.78 80 ALA A O 1
ATOM 519 N N . GLY A 1 81 ? -3.915 -15.044 -38.805 1.00 42.12 81 GLY A N 1
ATOM 520 C CA . GLY A 1 81 ? -3.303 -13.744 -39.050 1.00 42.12 81 GLY A CA 1
ATOM 521 C C . GLY A 1 81 ? -2.105 -13.580 -38.127 1.00 42.12 81 GLY A C 1
ATOM 522 O O . GLY A 1 81 ? -2.219 -13.814 -36.925 1.00 42.12 81 GLY A O 1
ATOM 523 N N . GLY A 1 82 ? -0.951 -13.227 -38.699 1.00 43.72 82 GLY A N 1
ATOM 524 C CA . GLY A 1 82 ? 0.316 -13.063 -37.988 1.00 43.72 82 GLY A CA 1
ATOM 525 C C . GLY A 1 82 ? 0.159 -12.237 -36.712 1.00 43.72 82 GLY A C 1
ATOM 526 O O . GLY A 1 82 ? -0.329 -11.108 -36.742 1.00 43.72 82 GLY A O 1
ATOM 527 N N . GLY A 1 83 ? 0.549 -12.832 -35.585 1.00 49.56 83 GLY A N 1
ATOM 528 C CA . GLY A 1 83 ? 0.403 -12.233 -34.267 1.00 49.56 83 GLY A CA 1
ATOM 529 C C . GLY A 1 83 ? 1.290 -11.006 -34.121 1.00 49.56 83 GLY A C 1
ATOM 530 O O . GLY A 1 83 ? 2.483 -11.122 -33.853 1.00 49.56 83 GLY A O 1
ATOM 531 N N . THR A 1 84 ? 0.712 -9.816 -34.250 1.00 55.28 84 THR A N 1
ATOM 532 C CA . THR A 1 84 ? 1.355 -8.600 -33.759 1.00 55.28 84 THR A CA 1
ATOM 533 C C . THR A 1 84 ? 1.331 -8.653 -32.238 1.00 55.28 84 THR A C 1
ATOM 535 O O . THR A 1 84 ? 0.319 -8.344 -31.604 1.00 55.28 84 THR A O 1
ATOM 538 N N . VAL A 1 85 ? 2.437 -9.090 -31.639 1.00 60.34 85 VAL A N 1
ATOM 539 C CA . VAL A 1 85 ? 2.640 -8.948 -30.198 1.00 60.34 85 VAL A CA 1
ATOM 540 C C . VAL A 1 85 ? 2.668 -7.450 -29.897 1.00 60.34 85 VAL A C 1
ATOM 542 O O . VAL A 1 85 ? 3.443 -6.703 -30.494 1.00 60.34 85 VAL A O 1
ATOM 545 N N . SER A 1 86 ? 1.785 -6.989 -29.009 1.00 71.06 86 SER A N 1
ATOM 546 C CA . SER A 1 86 ? 1.770 -5.584 -28.594 1.00 71.06 86 SER A CA 1
ATOM 547 C C . SER A 1 86 ? 3.118 -5.210 -27.983 1.00 71.06 86 SER A C 1
ATOM 549 O O . SER A 1 86 ? 3.673 -5.973 -27.194 1.00 71.06 86 SER A O 1
ATOM 551 N N . PHE A 1 87 ? 3.612 -4.010 -28.286 1.00 65.38 87 PHE A N 1
ATOM 552 C CA . PHE A 1 87 ? 4.867 -3.496 -27.731 1.00 65.38 87 PHE A CA 1
ATOM 553 C C . PHE A 1 87 ? 4.891 -3.542 -26.192 1.00 65.38 87 PHE A C 1
ATOM 555 O O . PHE A 1 87 ? 5.929 -3.810 -25.603 1.00 65.38 87 PHE A O 1
ATOM 562 N N . ARG A 1 88 ? 3.728 -3.396 -25.533 1.00 67.19 88 ARG A N 1
ATOM 563 C CA . ARG A 1 88 ? 3.603 -3.561 -24.071 1.00 67.19 88 ARG A CA 1
ATOM 564 C C . ARG A 1 88 ? 3.867 -4.985 -23.589 1.00 67.19 88 ARG A C 1
ATOM 566 O O . ARG A 1 88 ? 4.423 -5.161 -22.519 1.00 67.19 88 ARG A O 1
ATOM 573 N N . VAL A 1 89 ? 3.460 -5.988 -24.363 1.00 69.12 89 VAL A N 1
ATOM 574 C CA . VAL A 1 89 ? 3.696 -7.397 -24.023 1.00 69.12 89 VAL A CA 1
ATOM 575 C C . VAL A 1 89 ? 5.176 -7.734 -24.206 1.00 69.12 89 VAL A C 1
ATOM 577 O O . VAL A 1 89 ? 5.743 -8.424 -23.368 1.00 69.12 89 VAL A O 1
ATOM 580 N N . LEU A 1 90 ? 5.823 -7.204 -25.252 1.00 65.12 90 LEU A N 1
ATOM 581 C CA . LEU A 1 90 ? 7.268 -7.364 -25.457 1.00 65.12 90 LEU A CA 1
ATOM 582 C C . LEU A 1 90 ? 8.088 -6.679 -24.355 1.00 65.12 90 LEU A C 1
ATOM 584 O O . LEU A 1 90 ? 9.054 -7.264 -23.879 1.00 65.12 90 LEU A O 1
ATOM 588 N N . ASP A 1 91 ? 7.681 -5.490 -23.910 1.00 64.06 91 ASP A N 1
ATOM 589 C CA . ASP A 1 91 ? 8.324 -4.794 -22.790 1.00 64.06 91 ASP A CA 1
ATOM 590 C C . ASP A 1 91 ? 8.197 -5.594 -21.479 1.00 64.06 91 ASP A C 1
ATOM 592 O O . ASP A 1 91 ? 9.198 -5.845 -20.813 1.00 64.06 91 ASP A O 1
ATOM 596 N N . GLU A 1 92 ? 7.006 -6.121 -21.157 1.00 64.00 92 GLU A N 1
ATOM 597 C CA . GLU A 1 92 ? 6.812 -6.986 -19.979 1.00 64.00 92 GLU A CA 1
ATOM 598 C C . GLU A 1 92 ? 7.642 -8.282 -20.041 1.00 64.00 92 GLU A C 1
ATOM 600 O O . GLU A 1 92 ? 8.142 -8.746 -19.014 1.00 64.00 92 GLU A O 1
ATOM 605 N N . LEU A 1 93 ? 7.820 -8.854 -21.235 1.00 68.50 93 LEU A N 1
ATOM 606 C CA . LEU A 1 93 ? 8.646 -10.046 -21.456 1.00 68.50 93 LEU A CA 1
ATOM 607 C C . LEU A 1 93 ? 10.149 -9.765 -21.294 1.00 68.50 93 LEU A C 1
ATOM 609 O O . LEU A 1 93 ? 10.870 -10.634 -20.812 1.00 68.50 93 LEU A O 1
ATOM 613 N N . MET A 1 94 ? 10.622 -8.577 -21.683 1.00 71.81 94 MET A N 1
ATOM 614 C CA . MET A 1 94 ? 12.047 -8.214 -21.655 1.00 71.81 94 MET A CA 1
ATOM 615 C C . MET A 1 94 ? 12.489 -7.609 -20.314 1.00 71.81 94 MET A C 1
ATOM 617 O O . MET A 1 94 ? 13.631 -7.799 -19.904 1.00 71.81 94 MET A O 1
ATOM 621 N N . VAL A 1 95 ? 11.597 -6.891 -19.626 1.00 77.12 95 VAL A N 1
ATOM 622 C CA . VAL A 1 95 ? 11.861 -6.209 -18.345 1.00 77.12 95 VAL A CA 1
ATOM 623 C C . VAL A 1 95 ? 11.468 -7.088 -17.144 1.00 77.12 95 VAL A C 1
ATOM 625 O O . VAL A 1 95 ? 11.961 -6.904 -16.033 1.00 77.12 95 VAL A O 1
ATOM 628 N N . GLY A 1 96 ? 10.634 -8.104 -17.375 1.00 81.12 96 GLY A N 1
ATOM 629 C CA . GLY A 1 96 ? 10.158 -9.039 -16.367 1.00 81.12 96 GLY A CA 1
ATOM 630 C C . GLY A 1 96 ? 8.933 -8.508 -15.604 1.00 81.12 96 GLY A C 1
ATOM 631 O O . GLY A 1 96 ? 8.836 -7.315 -15.295 1.00 81.12 96 GLY A O 1
ATOM 632 N N . PRO A 1 97 ? 7.981 -9.386 -15.238 1.00 84.38 97 PRO A N 1
ATOM 633 C CA . PRO A 1 97 ? 6.710 -8.977 -14.633 1.00 84.38 97 PRO A CA 1
ATOM 634 C C . PRO A 1 97 ? 6.872 -8.300 -13.263 1.00 84.38 97 PRO A C 1
ATOM 636 O O . PRO A 1 97 ? 6.047 -7.475 -12.874 1.00 84.38 97 PRO A O 1
ATOM 639 N N . GLU A 1 98 ? 7.938 -8.623 -12.530 1.00 86.31 98 GLU A N 1
ATOM 640 C CA . GLU A 1 98 ? 8.228 -8.055 -11.211 1.00 86.31 98 GLU A CA 1
ATOM 641 C C . GLU A 1 98 ? 8.623 -6.574 -11.293 1.00 86.31 98 GLU A C 1
ATOM 643 O O . GLU A 1 98 ? 8.087 -5.749 -10.552 1.00 86.31 98 GLU A O 1
ATOM 648 N N . VAL A 1 99 ? 9.478 -6.210 -12.251 1.00 89.62 99 VAL A N 1
ATOM 649 C CA . VAL A 1 99 ? 9.903 -4.821 -12.473 1.00 89.62 99 VAL A CA 1
ATOM 650 C C . VAL A 1 99 ? 8.723 -3.958 -12.926 1.00 89.62 99 VAL A C 1
ATOM 652 O O . VAL A 1 99 ? 8.532 -2.850 -12.421 1.00 89.62 99 VAL A O 1
ATOM 655 N N . VAL A 1 100 ? 7.866 -4.487 -13.803 1.00 90.81 100 VAL A N 1
ATOM 656 C CA . VAL A 1 100 ? 6.640 -3.801 -14.246 1.00 90.81 100 VAL A CA 1
ATOM 657 C C . VAL A 1 100 ? 5.671 -3.595 -13.078 1.00 90.81 100 VAL A C 1
ATOM 659 O O . VAL A 1 100 ? 5.102 -2.512 -12.910 1.00 90.81 100 VAL A O 1
ATOM 662 N N . ALA A 1 101 ? 5.484 -4.615 -12.236 1.00 92.12 101 ALA A N 1
ATOM 663 C CA . ALA A 1 101 ? 4.634 -4.512 -11.054 1.00 92.12 101 ALA A CA 1
ATOM 664 C C . ALA A 1 101 ? 5.182 -3.491 -10.047 1.00 92.12 101 ALA A C 1
ATOM 666 O O . ALA A 1 101 ? 4.420 -2.688 -9.510 1.00 92.12 101 ALA A O 1
ATOM 667 N N . ARG A 1 102 ? 6.498 -3.466 -9.841 1.00 93.81 102 ARG A N 1
ATOM 668 C CA . ARG A 1 102 ? 7.177 -2.497 -8.979 1.00 93.81 102 ARG A CA 1
ATOM 669 C C . ARG A 1 102 ? 7.018 -1.066 -9.477 1.00 93.81 102 ARG A C 1
ATOM 671 O O . ARG A 1 102 ? 6.694 -0.186 -8.684 1.00 93.81 102 ARG A O 1
ATOM 678 N N . GLU A 1 103 ? 7.194 -0.827 -10.772 1.00 95.00 103 GLU A N 1
ATOM 679 C CA . GLU A 1 103 ? 7.024 0.502 -11.365 1.00 95.00 103 GLU A CA 1
ATOM 680 C C . GLU A 1 103 ? 5.567 0.980 -11.269 1.00 95.00 103 GLU A C 1
ATOM 682 O O . GLU A 1 103 ? 5.295 2.124 -10.888 1.00 95.00 103 GLU A O 1
ATOM 687 N N . ARG A 1 104 ? 4.603 0.077 -11.499 1.00 95.25 104 ARG A N 1
ATOM 688 C CA . ARG A 1 104 ? 3.187 0.353 -11.220 1.00 95.25 104 ARG A CA 1
ATOM 689 C C . ARG A 1 104 ? 2.976 0.714 -9.749 1.00 95.25 104 ARG A C 1
ATOM 691 O O . ARG A 1 104 ? 2.291 1.693 -9.471 1.00 95.25 104 ARG A O 1
ATOM 698 N N . GLY A 1 105 ? 3.549 -0.038 -8.811 1.00 96.50 105 GLY A N 1
ATOM 699 C CA . GLY A 1 105 ? 3.444 0.248 -7.380 1.00 96.50 105 GLY A CA 1
ATOM 700 C C . GLY A 1 105 ? 4.040 1.604 -6.999 1.00 96.50 105 GLY A C 1
ATOM 701 O O . GLY A 1 105 ? 3.408 2.361 -6.264 1.00 96.50 105 GLY A O 1
ATOM 702 N N . ARG A 1 106 ? 5.194 1.962 -7.575 1.00 97.06 106 ARG A N 1
ATOM 703 C CA . ARG A 1 106 ? 5.823 3.281 -7.415 1.00 97.06 106 ARG A CA 1
ATOM 704 C C . ARG A 1 106 ? 4.906 4.400 -7.898 1.00 97.06 106 ARG A C 1
ATOM 706 O O . ARG A 1 106 ? 4.706 5.377 -7.182 1.00 97.06 106 ARG A O 1
ATOM 713 N N . THR A 1 107 ? 4.322 4.230 -9.082 1.00 97.38 107 THR A N 1
ATOM 714 C CA . THR A 1 107 ? 3.368 5.182 -9.665 1.00 97.38 107 THR A CA 1
ATOM 715 C C . THR A 1 107 ? 2.114 5.323 -8.802 1.00 97.38 107 THR A C 1
ATOM 717 O O . THR A 1 107 ? 1.631 6.429 -8.581 1.00 97.38 107 THR A O 1
ATOM 720 N N . LEU A 1 108 ? 1.583 4.215 -8.276 1.00 96.88 108 LEU A N 1
ATOM 721 C CA . LEU A 1 108 ? 0.431 4.237 -7.374 1.00 96.88 108 LEU A CA 1
ATOM 722 C C . LEU A 1 108 ? 0.756 4.979 -6.071 1.00 96.88 108 LEU A C 1
ATOM 724 O O . LEU A 1 108 ? -0.051 5.786 -5.621 1.00 96.88 108 LEU A O 1
ATOM 728 N N . PHE A 1 109 ? 1.944 4.764 -5.501 1.00 97.38 109 PHE A N 1
ATOM 729 C CA . PHE A 1 109 ? 2.374 5.408 -4.257 1.00 97.38 109 PHE A CA 1
ATOM 730 C C . PHE A 1 109 ? 2.408 6.944 -4.356 1.00 97.38 109 PHE A C 1
ATOM 732 O O . PHE A 1 109 ? 2.105 7.635 -3.381 1.00 97.38 109 PHE A O 1
ATOM 739 N N . SER A 1 110 ? 2.744 7.486 -5.527 1.00 97.25 110 SER A N 1
ATOM 740 C CA . SER A 1 110 ? 2.762 8.929 -5.796 1.00 97.25 110 SER A CA 1
ATOM 741 C C . SER A 1 110 ? 1.487 9.466 -6.457 1.00 97.25 110 SER A C 1
ATOM 743 O O . SER A 1 110 ? 1.395 10.667 -6.717 1.00 97.25 110 SER A O 1
ATOM 745 N N . SER A 1 111 ? 0.488 8.618 -6.713 1.00 96.12 111 SER A N 1
ATOM 746 C CA . SER A 1 111 ? -0.737 9.021 -7.403 1.00 96.12 111 SER A CA 1
ATOM 747 C C . SER A 1 111 ? -1.746 9.699 -6.476 1.00 96.12 111 SER A C 1
ATOM 749 O O . SER A 1 111 ? -2.127 9.161 -5.437 1.00 96.12 111 SER A O 1
ATOM 751 N N . THR A 1 112 ? -2.273 10.841 -6.916 1.00 95.81 112 THR A N 1
ATOM 752 C CA . THR A 1 112 ? -3.393 11.547 -6.274 1.00 95.81 112 THR A CA 1
ATOM 753 C C . THR A 1 112 ? -4.769 11.062 -6.743 1.00 95.81 112 THR A C 1
ATOM 755 O O . THR A 1 112 ? -5.785 11.587 -6.296 1.00 95.81 112 THR A O 1
ATOM 758 N N . THR A 1 113 ? -4.832 10.062 -7.631 1.00 93.31 113 THR A N 1
ATOM 759 C CA . THR A 1 113 ? -6.090 9.571 -8.232 1.00 93.31 113 THR A CA 1
ATOM 760 C C . THR A 1 113 ? -6.712 8.382 -7.499 1.00 93.31 113 THR A C 1
ATOM 762 O O . THR A 1 113 ? -7.816 7.961 -7.835 1.00 93.31 113 THR A O 1
ATOM 765 N N . LEU A 1 114 ? -6.019 7.823 -6.502 1.00 89.25 114 LEU A N 1
ATOM 766 C CA . LEU A 1 114 ? -6.493 6.668 -5.729 1.00 89.25 114 LEU A CA 1
ATOM 767 C C . LEU A 1 114 ? -7.607 7.018 -4.728 1.00 89.25 114 LEU A C 1
ATOM 769 O O . LEU A 1 114 ? -8.379 6.147 -4.329 1.00 89.25 114 LEU A O 1
ATOM 773 N N . GLY A 1 115 ? -7.664 8.277 -4.291 1.00 87.94 115 GLY A N 1
ATOM 774 C CA . GLY A 1 115 ? -8.619 8.768 -3.302 1.00 87.94 115 GLY A CA 1
ATOM 775 C C . GLY A 1 115 ? -9.666 9.712 -3.885 1.00 87.94 115 GLY A C 1
ATOM 776 O O . GLY A 1 115 ? -9.531 10.213 -4.995 1.00 87.94 115 GLY A O 1
ATOM 777 N N . GLY A 1 116 ? -10.681 10.033 -3.082 1.00 90.88 116 GLY A N 1
ATOM 778 C CA . GLY A 1 116 ? -11.601 11.148 -3.338 1.00 90.88 116 GLY A CA 1
ATOM 779 C C . GLY A 1 116 ? -11.025 12.519 -2.950 1.00 90.88 116 GLY A C 1
ATOM 780 O O . GLY A 1 116 ? -11.728 13.525 -3.003 1.00 90.88 116 GLY A O 1
ATOM 781 N N . ARG A 1 117 ? -9.764 12.570 -2.503 1.00 92.00 117 ARG A N 1
ATOM 782 C CA . ARG A 1 117 ? -9.018 13.785 -2.144 1.00 92.00 117 ARG A CA 1
ATOM 783 C C . ARG A 1 117 ? -7.741 13.870 -2.986 1.00 92.00 117 ARG A C 1
ATOM 785 O O . ARG A 1 117 ? -7.165 12.821 -3.265 1.00 92.00 117 ARG A O 1
ATOM 792 N N . PRO A 1 118 ? -7.238 15.078 -3.304 1.00 93.31 118 PRO A N 1
ATOM 793 C CA . PRO A 1 118 ? -6.025 15.266 -4.104 1.00 93.31 118 PRO A CA 1
ATOM 794 C C . PRO A 1 118 ? -4.749 15.028 -3.273 1.00 93.31 118 PRO A C 1
ATOM 796 O O . PRO A 1 118 ? -3.892 15.898 -3.158 1.00 93.31 118 PRO A O 1
ATOM 799 N N . VAL A 1 119 ? -4.643 13.860 -2.639 1.00 95.69 119 VAL A N 1
ATOM 800 C CA . VAL A 1 119 ? -3.493 13.431 -1.831 1.00 95.69 119 VAL A CA 1
ATOM 801 C C . VAL A 1 119 ? -3.028 12.060 -2.306 1.00 95.69 119 VAL A C 1
ATOM 803 O O . VAL A 1 119 ? -3.841 11.250 -2.743 1.00 95.69 119 VAL A O 1
ATOM 806 N N . ALA A 1 120 ? -1.727 11.807 -2.216 1.00 96.94 120 ALA A N 1
ATOM 807 C CA . ALA A 1 120 ? -1.102 10.527 -2.535 1.00 96.94 120 ALA A CA 1
ATOM 808 C C . ALA A 1 120 ? -0.567 9.859 -1.262 1.00 96.94 120 ALA A C 1
ATOM 810 O O . ALA A 1 120 ? -0.454 10.502 -0.214 1.00 96.94 120 ALA A O 1
ATOM 811 N N . CYS A 1 121 ? -0.159 8.589 -1.342 1.00 96.94 121 CYS A N 1
ATOM 812 C CA . CYS A 1 121 ? 0.530 7.930 -0.227 1.00 96.94 121 CYS A CA 1
ATOM 813 C C . CYS A 1 121 ? 1.806 8.704 0.144 1.00 96.94 121 CYS A C 1
ATOM 815 O O . CYS A 1 121 ? 2.072 8.956 1.321 1.00 96.94 121 CYS A O 1
ATOM 817 N N . SER A 1 122 ? 2.534 9.167 -0.877 1.00 97.19 122 SER A N 1
ATOM 818 C CA . SER A 1 122 ? 3.742 9.981 -0.742 1.00 97.19 122 SER A CA 1
ATOM 819 C C . SER A 1 122 ? 3.518 11.354 -0.103 1.00 97.19 122 SER A C 1
ATOM 821 O O . SER A 1 122 ? 4.481 11.996 0.300 1.00 97.19 122 SER A O 1
ATOM 823 N N . THR A 1 123 ? 2.272 11.829 -0.002 1.00 97.06 123 THR A N 1
ATOM 824 C CA . THR A 1 123 ? 1.962 13.093 0.680 1.00 97.06 123 THR A CA 1
ATOM 825 C C . THR A 1 123 ? 2.183 12.985 2.190 1.00 97.06 123 THR A C 1
ATOM 827 O O . THR A 1 123 ? 2.566 13.967 2.818 1.00 97.06 123 THR A O 1
ATOM 830 N N . CYS A 1 124 ? 1.958 11.805 2.780 1.00 96.62 124 CYS A N 1
ATOM 831 C CA . CYS A 1 124 ? 2.095 11.584 4.225 1.00 96.62 124 CYS A CA 1
ATOM 832 C C . CYS A 1 124 ? 3.233 10.625 4.590 1.00 96.62 124 CYS A C 1
ATOM 834 O O . CYS A 1 124 ? 3.731 10.667 5.712 1.00 96.62 124 CYS A O 1
ATOM 836 N N . HIS A 1 125 ? 3.649 9.758 3.666 1.00 96.75 125 HIS A N 1
ATOM 837 C CA . HIS A 1 125 ? 4.655 8.737 3.918 1.00 96.75 125 HIS A CA 1
ATOM 838 C C . HIS A 1 125 ? 5.875 8.898 3.017 1.00 96.75 125 HIS A C 1
ATOM 840 O O . HIS A 1 125 ? 5.764 9.113 1.813 1.00 96.75 125 HIS A O 1
ATOM 846 N N . GLN A 1 126 ? 7.057 8.682 3.587 1.00 96.00 126 GLN A N 1
ATOM 847 C CA . GLN A 1 126 ? 8.277 8.488 2.810 1.00 96.00 126 GLN A CA 1
ATOM 848 C C . GLN A 1 126 ? 8.400 7.013 2.419 1.00 96.00 126 GLN A C 1
ATOM 850 O O . GLN A 1 126 ? 8.258 6.130 3.267 1.00 96.00 126 GLN A O 1
ATOM 855 N N . ALA A 1 127 ? 8.688 6.744 1.143 1.00 94.19 127 ALA A N 1
ATOM 856 C CA . ALA A 1 127 ? 8.772 5.378 0.621 1.00 94.19 127 ALA A CA 1
ATOM 857 C C . ALA A 1 127 ? 9.802 4.526 1.382 1.00 94.19 127 ALA A C 1
ATOM 859 O O . ALA A 1 127 ? 9.486 3.410 1.778 1.00 94.19 127 ALA A O 1
ATOM 860 N N . ALA A 1 128 ? 10.985 5.082 1.673 1.00 93.56 128 ALA A N 1
ATOM 861 C CA . ALA A 1 128 ? 12.042 4.395 2.421 1.00 93.56 128 ALA A CA 1
ATOM 862 C C . ALA A 1 128 ? 11.573 3.903 3.803 1.00 93.56 128 ALA A C 1
ATOM 864 O O . ALA A 1 128 ? 11.835 2.764 4.179 1.00 93.56 128 ALA A O 1
ATOM 865 N N . ALA A 1 129 ? 10.813 4.726 4.532 1.00 93.88 129 ALA A N 1
ATOM 866 C CA . ALA A 1 129 ? 10.256 4.335 5.825 1.00 93.88 129 ALA A CA 1
ATOM 867 C C . ALA A 1 129 ? 9.181 3.246 5.677 1.00 93.88 129 ALA A C 1
ATOM 869 O O . ALA A 1 129 ? 9.129 2.307 6.471 1.00 93.88 129 ALA A O 1
ATOM 870 N N . MET A 1 130 ? 8.332 3.349 4.649 1.00 95.12 130 MET A N 1
ATOM 871 C CA . MET A 1 130 ? 7.290 2.350 4.396 1.00 95.12 130 MET A CA 1
ATOM 872 C C . MET A 1 130 ? 7.858 0.998 3.991 1.00 95.12 130 MET A C 1
ATOM 874 O O . MET A 1 130 ? 7.269 -0.009 4.357 1.00 95.12 130 MET A O 1
ATOM 878 N N . ILE A 1 131 ? 8.997 0.959 3.301 1.00 93.50 131 ILE A N 1
ATOM 879 C CA . ILE A 1 131 ? 9.669 -0.294 2.943 1.00 93.50 131 ILE A CA 1
ATOM 880 C C . ILE A 1 131 ? 10.105 -1.060 4.192 1.00 93.50 131 ILE A C 1
ATOM 882 O O . ILE A 1 131 ? 9.859 -2.259 4.305 1.00 93.50 131 ILE A O 1
ATOM 886 N N . ILE A 1 132 ? 10.701 -0.361 5.161 1.00 92.50 132 ILE A N 1
ATOM 887 C CA . ILE A 1 132 ? 11.115 -0.969 6.431 1.00 92.50 132 ILE A CA 1
ATOM 888 C C . ILE A 1 132 ? 9.884 -1.507 7.169 1.00 92.50 132 ILE A C 1
ATOM 890 O O . ILE A 1 132 ? 9.855 -2.670 7.554 1.00 92.50 132 ILE A O 1
ATOM 894 N N . ILE A 1 133 ? 8.832 -0.691 7.288 1.00 93.56 133 ILE A N 1
ATOM 895 C CA . ILE A 1 133 ? 7.601 -1.062 8.002 1.00 93.56 133 ILE A CA 1
ATOM 896 C C . ILE A 1 133 ? 6.835 -2.193 7.296 1.00 93.56 133 ILE A C 1
ATOM 898 O O . ILE A 1 133 ? 6.203 -3.011 7.961 1.00 93.56 133 ILE A O 1
ATOM 902 N N . ALA A 1 134 ? 6.863 -2.252 5.963 1.00 95.38 134 ALA A N 1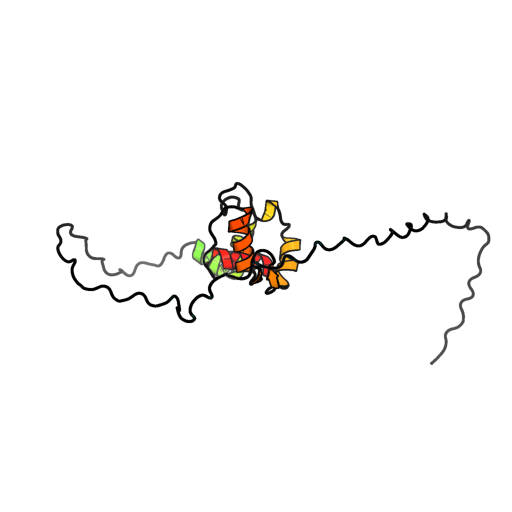
ATOM 903 C CA . ALA A 1 134 ? 6.150 -3.260 5.183 1.00 95.38 134 ALA A CA 1
ATOM 904 C C . ALA A 1 134 ? 6.664 -4.680 5.456 1.00 95.38 134 ALA A C 1
ATOM 906 O O . ALA A 1 134 ? 5.870 -5.618 5.431 1.00 95.38 134 ALA A O 1
ATOM 907 N N . ARG A 1 135 ? 7.957 -4.833 5.772 1.00 93.81 135 ARG A N 1
ATOM 908 C CA . ARG A 1 135 ? 8.580 -6.126 6.098 1.00 93.81 135 ARG A CA 1
ATOM 909 C C . ARG A 1 135 ? 8.092 -6.725 7.420 1.00 93.81 135 ARG A C 1
ATOM 911 O O . ARG A 1 135 ? 8.171 -7.936 7.586 1.00 93.81 135 ARG A O 1
ATOM 918 N N . ASP A 1 136 ? 7.545 -5.904 8.315 1.00 94.56 136 ASP A N 1
ATOM 919 C CA . ASP A 1 136 ? 7.033 -6.346 9.619 1.00 94.56 136 ASP A CA 1
ATOM 920 C C . ASP A 1 136 ? 5.579 -6.849 9.559 1.00 94.56 136 ASP A C 1
ATOM 922 O O . ASP A 1 136 ? 4.997 -7.199 10.586 1.00 94.56 136 ASP A O 1
ATOM 926 N N . TYR A 1 137 ? 4.940 -6.831 8.385 1.00 94.88 137 TYR A N 1
ATOM 927 C CA . TYR A 1 137 ? 3.592 -7.370 8.226 1.00 94.88 137 TYR A CA 1
ATOM 928 C C . TYR A 1 137 ? 3.608 -8.905 8.108 1.00 94.88 137 TYR A C 1
ATOM 930 O O . TYR A 1 137 ? 4.515 -9.460 7.489 1.00 94.88 137 TYR A O 1
ATOM 938 N N . PRO A 1 138 ? 2.575 -9.607 8.620 1.00 96.94 138 PRO A N 1
ATOM 939 C CA . PRO A 1 138 ? 1.351 -9.079 9.232 1.00 96.94 138 PRO A CA 1
ATOM 940 C C . PRO A 1 138 ? 1.557 -8.557 10.663 1.00 96.94 138 PRO A C 1
ATOM 942 O O . PRO A 1 138 ? 2.288 -9.142 11.456 1.00 96.94 138 PRO A O 1
ATOM 945 N N . ARG A 1 139 ? 0.857 -7.473 11.018 1.00 96.56 139 ARG A N 1
ATOM 946 C CA . ARG A 1 139 ? 0.957 -6.835 12.345 1.00 96.56 139 ARG A CA 1
ATOM 947 C C . ARG A 1 139 ? -0.380 -6.302 12.836 1.00 96.56 139 ARG A C 1
ATOM 949 O O . ARG A 1 139 ? -1.292 -6.060 12.047 1.00 96.56 139 ARG A O 1
ATOM 956 N N . TYR A 1 140 ? -0.488 -6.078 14.144 1.00 97.12 140 TYR A N 1
ATOM 957 C CA . TYR A 1 140 ? -1.662 -5.429 14.724 1.00 97.12 140 TYR A CA 1
ATOM 958 C C . TYR A 1 140 ? -1.850 -4.020 14.145 1.00 97.12 140 TYR A C 1
ATOM 960 O O . TYR A 1 140 ? -0.932 -3.193 14.176 1.00 97.12 140 TYR A O 1
ATOM 968 N N . ASN A 1 141 ? -3.047 -3.753 13.618 1.00 95.88 141 ASN A N 1
ATOM 969 C CA . ASN A 1 141 ? -3.441 -2.453 13.095 1.00 95.88 141 ASN A CA 1
ATOM 970 C C . ASN A 1 141 ? -4.483 -1.817 14.033 1.00 95.88 141 ASN A C 1
ATOM 972 O O . ASN A 1 141 ? -5.615 -2.304 14.103 1.00 95.88 141 ASN A O 1
ATOM 976 N N . PRO A 1 142 ? -4.156 -0.703 14.716 1.00 93.12 142 PRO A N 1
ATOM 977 C CA . PRO A 1 142 ? -5.053 -0.090 15.694 1.00 93.12 142 PRO A CA 1
ATOM 978 C C . PRO A 1 142 ? -6.329 0.479 15.064 1.00 93.12 142 PRO A C 1
ATOM 980 O O . PRO A 1 142 ? -7.344 0.597 15.742 1.00 93.12 142 PRO A O 1
ATOM 983 N N . PHE A 1 143 ? -6.313 0.807 13.769 1.00 91.31 143 PHE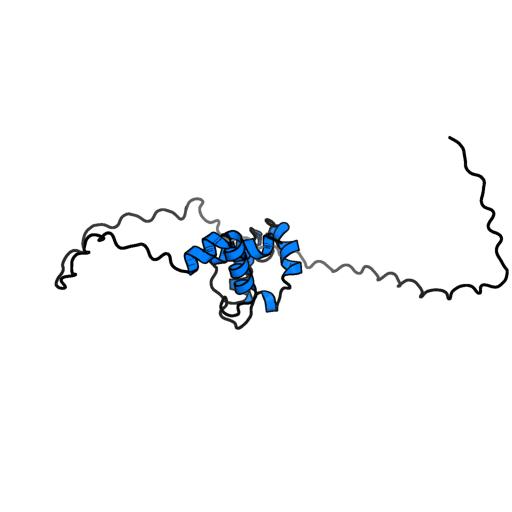 A N 1
ATOM 984 C CA . PHE A 1 143 ? -7.501 1.300 13.075 1.00 91.31 143 PHE A CA 1
ATOM 985 C C . PHE A 1 143 ? -8.494 0.192 12.735 1.00 91.31 143 PHE A C 1
ATOM 987 O O . PHE A 1 143 ? -9.677 0.489 12.580 1.00 91.31 143 PHE A O 1
ATOM 994 N N . LEU A 1 144 ? -8.012 -1.046 12.596 1.00 94.44 144 LEU A N 1
ATOM 995 C CA . LEU A 1 144 ? -8.831 -2.223 12.304 1.00 94.44 144 LEU A CA 1
ATOM 996 C C . LEU A 1 144 ? -9.136 -3.053 13.560 1.00 94.44 144 LEU A C 1
ATOM 998 O O . LEU A 1 144 ? -10.019 -3.901 13.515 1.00 94.44 144 LEU A O 1
ATOM 1002 N N . GLY A 1 145 ? -8.420 -2.827 14.667 1.00 97.44 145 GLY A N 1
ATOM 1003 C CA . GLY A 1 145 ? -8.608 -3.563 15.920 1.00 97.44 145 GLY A CA 1
ATOM 1004 C C . GLY A 1 145 ? -8.201 -5.038 15.842 1.00 97.44 145 GLY A C 1
ATOM 1005 O O . GLY A 1 145 ? -8.678 -5.848 16.629 1.00 97.44 145 GLY A O 1
ATOM 1006 N N . THR A 1 146 ? -7.358 -5.413 14.875 1.00 97.69 146 THR A N 1
ATOM 1007 C CA . THR A 1 146 ? -6.946 -6.804 14.631 1.00 97.69 146 THR A CA 1
ATOM 1008 C C . THR A 1 146 ? -5.568 -6.877 13.966 1.00 97.69 146 THR A C 1
ATOM 1010 O O . THR A 1 146 ? -5.024 -5.859 13.523 1.00 97.69 146 THR A O 1
ATOM 1013 N N . ILE A 1 147 ? -4.989 -8.078 13.893 1.00 97.94 147 ILE A N 1
ATOM 1014 C CA . ILE A 1 147 ? -3.817 -8.357 13.055 1.00 97.94 147 ILE A CA 1
ATOM 1015 C C . ILE A 1 147 ? -4.240 -8.228 11.593 1.00 97.94 147 ILE A C 1
ATOM 1017 O O . ILE A 1 147 ? -5.191 -8.873 11.157 1.00 97.94 147 ILE A O 1
ATOM 1021 N N . ALA A 1 148 ? -3.532 -7.383 10.849 1.00 96.94 148 ALA A N 1
ATOM 1022 C CA . ALA A 1 148 ? -3.839 -7.069 9.466 1.00 96.94 148 ALA A CA 1
ATOM 1023 C C . ALA A 1 148 ? -2.661 -7.394 8.543 1.00 96.94 148 ALA A C 1
ATOM 1025 O O . ALA A 1 148 ? -1.496 -7.281 8.937 1.00 96.94 148 ALA A O 1
ATOM 1026 N N . THR A 1 149 ? -2.968 -7.755 7.298 1.00 97.00 149 THR A N 1
ATOM 1027 C CA . THR A 1 149 ? -1.985 -7.836 6.210 1.00 97.00 149 THR A CA 1
ATOM 1028 C C . THR A 1 149 ? -1.607 -6.440 5.713 1.00 97.00 149 THR A C 1
ATOM 1030 O O . THR A 1 149 ? -2.265 -5.441 6.032 1.00 97.00 149 THR A O 1
ATOM 1033 N N . LEU A 1 150 ? -0.550 -6.363 4.901 1.00 96.25 150 LEU A N 1
ATOM 1034 C CA . LEU A 1 150 ? -0.120 -5.110 4.287 1.00 96.25 150 LEU A CA 1
ATOM 1035 C C . LEU A 1 150 ? -1.231 -4.512 3.405 1.00 96.25 150 LEU A C 1
ATOM 1037 O O . LEU A 1 150 ? -1.516 -3.322 3.498 1.00 96.25 150 LEU A O 1
ATOM 1041 N N . GLU A 1 151 ? -1.924 -5.334 2.617 1.00 96.44 151 GLU A N 1
ATOM 1042 C CA . GLU A 1 151 ? -3.038 -4.924 1.750 1.00 96.44 151 GLU A CA 1
ATOM 1043 C C . GLU A 1 151 ? -4.219 -4.379 2.557 1.00 96.44 151 GLU A C 1
ATOM 1045 O O . GLU A 1 151 ? -4.839 -3.379 2.189 1.00 96.44 151 GLU A O 1
ATOM 1050 N N . GLN A 1 152 ? -4.529 -5.009 3.692 1.00 97.12 152 GLN A N 1
ATOM 1051 C CA . GLN A 1 152 ? -5.579 -4.531 4.589 1.00 97.12 152 GLN A CA 1
ATOM 1052 C C . GLN A 1 152 ? -5.212 -3.171 5.193 1.00 97.12 152 GLN A C 1
ATOM 1054 O O . GLN A 1 152 ? -6.064 -2.285 5.270 1.00 97.12 152 GLN A O 1
ATOM 1059 N N . ALA A 1 153 ? -3.945 -2.965 5.564 1.00 96.25 153 ALA A N 1
ATOM 1060 C CA . ALA A 1 153 ? -3.466 -1.671 6.037 1.00 96.25 153 ALA A CA 1
ATOM 1061 C C . ALA A 1 153 ? -3.470 -0.594 4.936 1.00 96.25 153 ALA A C 1
ATOM 1063 O O . ALA A 1 153 ? -3.900 0.534 5.194 1.00 96.25 153 ALA A O 1
ATOM 1064 N N . GLN A 1 154 ? -3.074 -0.937 3.704 1.00 96.12 154 GLN A N 1
ATOM 1065 C CA . GLN A 1 154 ? -3.175 -0.051 2.535 1.00 96.12 154 GLN A CA 1
ATOM 1066 C C . GLN A 1 154 ? -4.628 0.402 2.319 1.00 96.12 154 GLN A C 1
ATOM 1068 O O . GLN A 1 154 ? -4.904 1.598 2.215 1.00 96.12 154 GLN A O 1
ATOM 1073 N N . ASN A 1 155 ? -5.574 -0.541 2.325 1.00 97.06 155 ASN A N 1
ATOM 1074 C CA . ASN A 1 155 ? -6.996 -0.249 2.158 1.00 97.06 155 ASN A CA 1
ATOM 1075 C C . ASN A 1 155 ? -7.577 0.567 3.319 1.00 97.06 155 ASN A C 1
ATOM 1077 O O . ASN A 1 155 ? -8.377 1.474 3.083 1.00 97.06 155 ASN A O 1
ATOM 1081 N N . ALA A 1 156 ? -7.147 0.311 4.558 1.00 95.94 156 ALA A N 1
ATOM 1082 C CA . ALA A 1 156 ? -7.535 1.129 5.704 1.00 95.94 156 ALA A CA 1
ATOM 1083 C C . ALA A 1 156 ? -7.108 2.595 5.517 1.00 95.94 156 ALA A C 1
ATOM 1085 O O . ALA A 1 156 ? -7.888 3.504 5.804 1.00 95.94 156 ALA A O 1
ATOM 1086 N N . CYS A 1 157 ? -5.905 2.832 4.982 1.00 95.31 157 CYS A N 1
ATOM 1087 C CA . CYS A 1 157 ? -5.428 4.177 4.671 1.00 95.31 157 CYS A CA 1
ATOM 1088 C C . CYS A 1 157 ? -6.250 4.844 3.554 1.00 95.31 157 CYS A C 1
ATOM 1090 O O . CYS A 1 157 ? -6.735 5.969 3.727 1.00 95.31 157 CYS A O 1
ATOM 1092 N N . LEU A 1 158 ? -6.468 4.128 2.444 1.00 96.19 158 LEU A N 1
ATOM 1093 C CA . LEU A 1 158 ? -7.238 4.612 1.293 1.00 96.19 158 LEU A CA 1
ATOM 1094 C C . LEU A 1 158 ? -8.643 5.069 1.692 1.00 96.19 158 LEU A C 1
ATOM 1096 O O . LEU A 1 158 ? -9.055 6.187 1.373 1.00 96.19 158 LEU A O 1
ATOM 1100 N N . VAL A 1 159 ? -9.366 4.230 2.430 1.00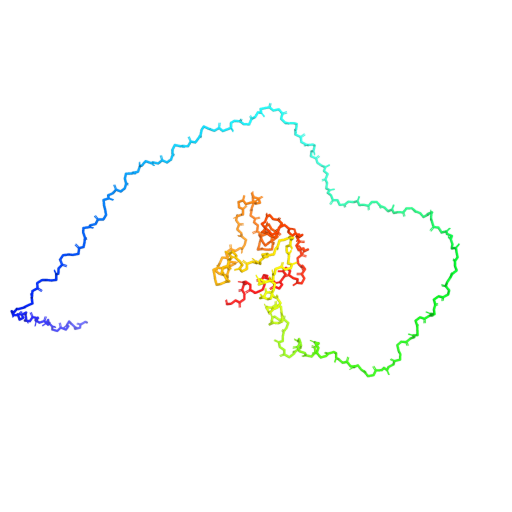 96.19 159 VAL A N 1
ATOM 1101 C CA . VAL A 1 159 ? -10.744 4.527 2.834 1.00 96.19 159 VAL A CA 1
ATOM 1102 C C . VAL A 1 159 ? -10.773 5.663 3.854 1.00 96.19 159 VAL A C 1
ATOM 1104 O O . VAL A 1 159 ? -11.526 6.624 3.699 1.00 96.19 159 VAL A O 1
ATOM 1107 N N . ARG A 1 160 ? -9.931 5.594 4.891 1.00 95.06 160 ARG A N 1
ATOM 1108 C CA . ARG A 1 160 ? -10.049 6.488 6.050 1.00 95.06 160 ARG A CA 1
ATOM 1109 C C . ARG A 1 160 ? -9.455 7.875 5.819 1.00 95.06 160 ARG A C 1
ATOM 1111 O O . ARG A 1 160 ? -10.050 8.863 6.244 1.00 95.06 160 ARG A O 1
ATOM 1118 N N . PHE A 1 161 ? -8.301 7.968 5.160 1.00 94.94 161 PHE A N 1
ATOM 1119 C CA . PHE A 1 161 ? -7.561 9.230 5.032 1.00 94.94 161 PHE A CA 1
ATOM 1120 C C . PHE A 1 161 ? -7.669 9.845 3.637 1.00 94.94 161 PHE A C 1
ATOM 1122 O O . PHE A 1 161 ? -7.752 11.074 3.506 1.00 94.94 161 PHE A O 1
ATOM 1129 N N . MET A 1 162 ? -7.735 9.005 2.601 1.00 96.12 162 MET A N 1
ATOM 1130 C CA . MET A 1 162 ? -7.820 9.453 1.208 1.00 96.12 162 MET A CA 1
ATOM 1131 C C . MET A 1 162 ? -9.262 9.549 0.691 1.00 96.12 162 MET A C 1
ATOM 1133 O O . MET A 1 162 ? -9.480 10.119 -0.377 1.00 96.12 162 MET A O 1
ATOM 1137 N N . ARG A 1 163 ? -10.255 9.054 1.452 1.00 95.75 163 ARG A N 1
ATOM 1138 C CA . ARG A 1 163 ? -11.672 8.964 1.042 1.00 95.75 163 ARG A CA 1
ATOM 1139 C C . ARG A 1 163 ? -11.842 8.233 -0.298 1.00 95.75 163 ARG A C 1
ATOM 1141 O O . ARG A 1 163 ? -12.647 8.640 -1.129 1.00 95.75 163 ARG A O 1
ATOM 1148 N N . GLY A 1 164 ? -11.001 7.232 -0.545 1.00 94.25 164 GLY A N 1
ATOM 1149 C CA . GLY A 1 164 ? -11.047 6.388 -1.734 1.00 94.25 164 GLY A CA 1
ATOM 1150 C C . GLY A 1 164 ? -11.878 5.128 -1.519 1.00 94.25 164 GLY A C 1
ATOM 1151 O O . GLY A 1 164 ? -12.306 4.823 -0.405 1.00 94.25 164 GLY A O 1
ATOM 1152 N N . ASN A 1 165 ? -12.051 4.368 -2.596 1.00 95.12 165 ASN A N 1
ATOM 1153 C CA . ASN A 1 165 ? -12.582 3.012 -2.512 1.00 95.12 165 ASN A CA 1
ATOM 1154 C C . ASN A 1 165 ? -11.453 2.035 -2.155 1.00 95.12 165 ASN A C 1
ATOM 1156 O O . ASN A 1 165 ? -10.321 2.223 -2.612 1.00 95.12 165 ASN A O 1
ATOM 1160 N N . PRO A 1 166 ? -11.735 0.980 -1.372 1.00 95.56 166 PRO A N 1
ATOM 1161 C CA . PRO A 1 166 ? -10.747 -0.059 -1.132 1.00 95.56 166 PRO A CA 1
ATOM 1162 C C . PRO A 1 166 ? -10.379 -0.734 -2.458 1.00 95.56 166 PRO A C 1
ATOM 1164 O O . PRO A 1 166 ? -11.243 -1.018 -3.292 1.00 95.56 166 PRO A O 1
ATOM 1167 N N . MET A 1 167 ? -9.094 -1.021 -2.651 1.00 95.94 167 MET A N 1
ATOM 1168 C CA . MET A 1 167 ? -8.659 -1.863 -3.758 1.00 95.94 167 MET A CA 1
ATOM 1169 C C . MET A 1 167 ? -9.188 -3.286 -3.535 1.00 95.94 167 MET A C 1
ATOM 1171 O O . MET A 1 167 ? -9.117 -3.783 -2.404 1.00 95.94 167 MET A O 1
ATOM 1175 N N . PRO A 1 168 ? -9.672 -3.980 -4.582 1.00 95.00 168 PRO A N 1
ATOM 1176 C CA . PRO A 1 168 ? -10.045 -5.379 -4.445 1.00 95.00 168 PRO A CA 1
ATOM 1177 C C . PRO A 1 168 ? -8.850 -6.203 -3.958 1.00 95.00 168 PRO A C 1
ATOM 1179 O O . PRO A 1 168 ? -7.712 -5.972 -4.391 1.00 95.00 168 PRO A O 1
ATOM 1182 N N . SER A 1 169 ? -9.120 -7.158 -3.065 1.00 87.50 169 SER A N 1
ATOM 1183 C CA . SER A 1 169 ? -8.110 -8.084 -2.545 1.00 87.50 169 SER A CA 1
ATOM 1184 C C . SER A 1 169 ? -7.363 -8.760 -3.694 1.00 87.50 169 SER A C 1
ATOM 1186 O O . SER A 1 169 ? -7.989 -9.180 -4.669 1.00 87.50 169 SER A O 1
ATOM 1188 N N . ALA A 1 170 ? -6.033 -8.823 -3.595 1.00 89.50 170 ALA A N 1
ATOM 1189 C CA . ALA A 1 170 ? -5.146 -9.393 -4.613 1.00 89.50 170 ALA A CA 1
ATOM 1190 C C . ALA A 1 170 ? -5.319 -8.807 -6.035 1.00 89.50 170 ALA A C 1
ATOM 1192 O O . ALA A 1 170 ? -4.894 -9.405 -7.023 1.00 89.50 170 ALA A O 1
ATOM 1193 N N . SER A 1 171 ? -5.923 -7.620 -6.173 1.00 94.94 171 SER A N 1
ATOM 1194 C CA . SER A 1 171 ? -5.967 -6.923 -7.459 1.00 94.94 171 SER A CA 1
ATOM 1195 C C . SER A 1 171 ? -4.563 -6.542 -7.920 1.00 94.94 171 SER A C 1
ATOM 1197 O O . SER A 1 171 ? -3.669 -6.306 -7.108 1.00 94.94 171 SER A O 1
ATOM 1199 N N . ARG A 1 172 ? -4.381 -6.382 -9.238 1.00 94.50 172 ARG A N 1
ATOM 1200 C CA . ARG A 1 172 ? -3.097 -5.954 -9.820 1.00 94.50 172 ARG A CA 1
ATOM 1201 C C . ARG A 1 172 ? -2.520 -4.698 -9.162 1.00 94.50 172 ARG A C 1
ATOM 1203 O O . ARG A 1 172 ? -1.311 -4.622 -9.003 1.00 94.50 172 ARG A O 1
ATOM 1210 N N . ASN A 1 173 ? -3.361 -3.740 -8.767 1.00 95.25 173 ASN A N 1
ATOM 1211 C CA . ASN A 1 173 ? -2.902 -2.518 -8.103 1.00 95.25 173 ASN A CA 1
ATOM 1212 C C . ASN A 1 173 ? -2.491 -2.764 -6.647 1.00 95.25 173 ASN A C 1
ATOM 1214 O O . ASN A 1 173 ? -1.452 -2.266 -6.229 1.00 95.25 173 ASN A O 1
ATOM 1218 N N . SER A 1 174 ? -3.266 -3.558 -5.902 1.00 95.94 174 SER A N 1
ATOM 1219 C CA . SER A 1 174 ? -2.922 -3.922 -4.524 1.00 95.94 174 SER A CA 1
ATOM 1220 C C . SER A 1 174 ? -1.612 -4.710 -4.474 1.00 95.94 174 SER A C 1
ATOM 1222 O O . SER A 1 174 ? -0.705 -4.340 -3.736 1.00 95.94 174 SER A O 1
ATOM 1224 N N . VAL A 1 175 ? -1.464 -5.716 -5.340 1.00 95.50 175 VAL A N 1
ATOM 1225 C CA . VAL A 1 175 ? -0.241 -6.525 -5.439 1.00 95.50 175 VAL A CA 1
ATOM 1226 C C . VAL A 1 175 ? 0.951 -5.679 -5.885 1.00 95.50 175 VAL A C 1
ATOM 1228 O O . VAL A 1 175 ? 2.011 -5.761 -5.278 1.00 95.50 175 VAL A O 1
ATOM 1231 N N . ALA A 1 176 ? 0.788 -4.825 -6.900 1.00 96.31 176 ALA A N 1
ATOM 1232 C CA . ALA A 1 176 ? 1.851 -3.931 -7.361 1.00 96.31 176 ALA A CA 1
ATOM 1233 C C . ALA A 1 176 ? 2.345 -2.992 -6.250 1.00 96.31 176 ALA A C 1
ATOM 1235 O O . ALA A 1 176 ? 3.551 -2.816 -6.080 1.00 96.31 176 ALA A O 1
ATOM 1236 N N . LEU A 1 177 ? 1.427 -2.415 -5.467 1.00 96.69 177 LEU A N 1
ATOM 1237 C CA . LEU A 1 177 ? 1.783 -1.550 -4.345 1.00 96.69 177 LEU A CA 1
ATOM 1238 C C . LEU A 1 177 ? 2.520 -2.326 -3.243 1.00 96.69 177 LEU A C 1
ATOM 1240 O O . LEU A 1 177 ? 3.531 -1.839 -2.741 1.00 96.69 177 LEU A O 1
ATOM 1244 N N . SER A 1 178 ? 2.074 -3.543 -2.912 1.00 96.06 178 SER A N 1
ATOM 1245 C CA . SER A 1 178 ? 2.783 -4.423 -1.974 1.00 96.06 178 SER A CA 1
ATOM 1246 C C . SER A 1 178 ? 4.185 -4.791 -2.475 1.00 96.06 178 SER A C 1
ATOM 1248 O O . SER A 1 178 ? 5.144 -4.666 -1.719 1.00 96.06 178 SER A O 1
ATOM 1250 N N . ILE A 1 179 ? 4.341 -5.161 -3.752 1.00 95.50 179 ILE A N 1
ATOM 1251 C CA . ILE A 1 179 ? 5.646 -5.476 -4.363 1.00 95.50 179 ILE A CA 1
ATOM 1252 C C . ILE A 1 179 ? 6.594 -4.280 -4.274 1.00 95.50 179 ILE A C 1
ATOM 1254 O O . ILE A 1 179 ? 7.748 -4.436 -3.884 1.00 95.50 179 ILE A O 1
ATOM 1258 N N . TYR A 1 180 ? 6.114 -3.077 -4.588 1.00 96.44 180 TYR A N 1
ATOM 1259 C CA . TYR A 1 180 ? 6.931 -1.868 -4.501 1.00 96.44 180 TYR A CA 1
ATOM 1260 C C . TYR A 1 180 ? 7.450 -1.598 -3.080 1.00 96.44 180 TYR A C 1
ATOM 1262 O O . TYR A 1 180 ? 8.598 -1.185 -2.917 1.00 96.44 180 TYR A O 1
ATOM 1270 N N . LEU A 1 181 ? 6.625 -1.849 -2.059 1.00 95.50 181 LEU A N 1
ATOM 1271 C CA . LEU A 1 181 ? 7.000 -1.644 -0.660 1.00 95.50 181 LEU A CA 1
ATOM 1272 C C . LEU A 1 181 ? 7.865 -2.778 -0.092 1.00 95.50 181 LEU A C 1
ATOM 1274 O O . LEU A 1 181 ? 8.655 -2.534 0.809 1.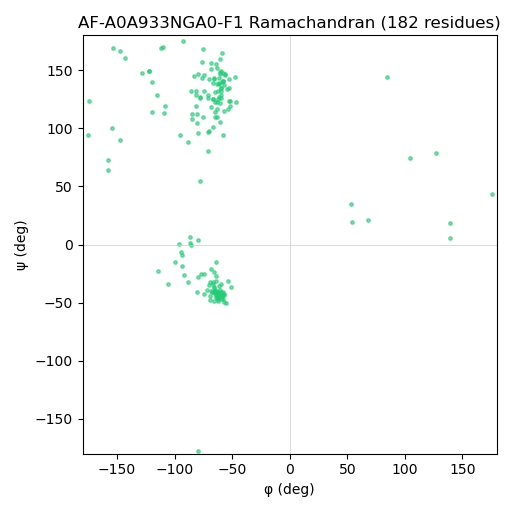00 95.50 181 LEU A O 1
ATOM 1278 N N . LEU A 1 182 ? 7.748 -4.001 -0.605 1.00 91.94 182 LEU A N 1
ATOM 1279 C CA . LEU A 1 182 ? 8.512 -5.149 -0.103 1.00 91.94 182 LEU A CA 1
ATOM 1280 C C . LEU A 1 182 ? 9.836 -5.374 -0.838 1.00 91.94 182 LEU A C 1
ATOM 1282 O O . LEU A 1 182 ? 10.753 -5.965 -0.277 1.00 91.94 182 LEU A O 1
ATOM 1286 N N . GLY A 1 183 ? 9.936 -4.941 -2.092 1.00 75.81 183 GLY A N 1
ATOM 1287 C CA . GLY A 1 183 ? 10.955 -5.439 -3.006 1.00 75.81 183 GLY A CA 1
ATOM 1288 C C . GLY A 1 183 ? 12.314 -4.735 -2.982 1.00 75.81 183 GLY A C 1
ATOM 1289 O O . GLY A 1 183 ? 13.101 -4.983 -3.891 1.00 75.81 183 GLY A O 1
ATOM 1290 N N . GLN A 1 184 ? 12.594 -3.796 -2.083 1.00 62.25 184 GLN A N 1
ATOM 1291 C CA . GLN A 1 184 ? 13.883 -3.075 -2.109 1.00 62.25 184 GLN A CA 1
ATOM 1292 C C . GLN A 1 184 ? 14.955 -3.786 -1.302 1.00 62.25 184 GLN A C 1
ATOM 1294 O O . GLN A 1 184 ? 14.591 -4.338 -0.241 1.00 62.25 184 GLN A O 1
#

Nearest PDB structures (foldseek):
  4wqb-assembly1_A  TM=8.924E-01  e=3.845E-03  Allochromatium vinosum DSM 180
  4wq8-assembly1_A  TM=8.936E-01  e=5.105E-03  Allochromatium vinosum DSM 180
  2c1d-assembly4_G  TM=8.619E-01  e=1.128E-02  Paracoccus denitrificans

Secondary structure (DSSP, 8-state):
--PPPP----PPS--PPPPPPPPPPP-----PPPPPPP-PPPS-PPPPPS---S--PPPPPS---------PPP------------HHHHHHHHH-HHHHHHHHHHHHHT-SSSSSSS--HHHH--HHHHHHHHTT-SEEETTTTEEE-HHHHHHHHHHHTS--PPPPTT-HHHHHHHHHHH--